Protein AF-A0A0C3DMQ2-F1 (afdb_monomer)

InterPro domains:
  IPR032717 Mitochondrial splicing suppressor 51, zinc-finger [PF13824] (48-105)
  IPR046824 Mitochondrial splicing suppressor 51-like, C-terminal domain [PF20179] (225-328)

Solvent-accessible surface area (backbone atoms only — not comparable to full-atom values): 21179 Å² total; per-residue (Å²): 140,83,84,86,84,78,84,85,79,86,90,67,90,71,75,80,77,86,62,91,83,73,46,74,53,38,27,89,72,39,94,46,69,70,52,29,52,51,44,54,52,45,35,74,70,38,58,23,82,51,49,84,77,44,88,68,94,33,92,88,51,75,51,42,17,64,32,57,44,90,82,32,18,47,67,58,20,54,39,69,70,51,46,72,70,44,81,64,55,71,79,47,36,65,57,46,24,50,53,43,28,52,56,42,49,74,67,64,73,66,88,60,68,62,72,51,74,49,57,54,82,57,92,88,64,69,74,41,81,87,45,68,70,52,24,38,58,55,58,55,40,68,88,66,88,46,71,65,44,46,51,54,38,45,69,69,41,49,51,63,48,53,54,46,46,53,70,32,80,85,20,78,71,30,63,91,64,62,70,29,43,76,68,47,53,53,48,62,62,52,71,49,86,69,82,82,79,82,84,86,87,83,89,76,93,74,96,66,92,70,83,76,76,92,79,84,74,70,61,74,53,86,50,86,78,78,43,61,41,43,45,39,75,77,47,103,91,43,71,50,71,51,67,69,66,63,65,73,79,48,39,82,81,44,63,89,71,61,44,46,76,82,40,72,47,78,43,85,62,86,57,41,44,40,68,31,94,84,41,62,34,92,88,76,72,43,57,27,37,23,38,70,20,71,92,55,38,37,57,37,53,57,57,50,56,73,47,59,35,49,75,46,77,57,57,95,42,75,70,50,41,53,39,25,55,56,39,43,67,71,29,83,91,45,83,62,81,82,58,67,106

Sequence (341 aa):
IGCCRSFLNLFGKSKATHCEDGLFFPFSQSPFPAVRARGDVIRSLAPCPVCPTDGHTHKENLSLVKYEFPDCGWPSHCSEEHWEMDEEHDKYCSCLRQVNEDEHDSRSGRKMPEFQLPGPQVYEEAMSFANWDLFWYTRGFPSMDTERSKRHARKLLTYPLTIGSVLHQNSGLTLNNQRVSLEGSRSLAVTQPVPQSSSSSPLSNTTQQTEVNAEEASEYVPNLYGVPSYTIPYFPQLTITGIQANYSEVHPQFQETFDPYTDAFFLFSPGFGFPSMTSLSEIDGRPLLQIASPSEWGAVVPAMLATRCAIFVTGFSPVDVERDIRSLEVAPDVMVGGCRF

Foldseek 3Di:
DDDDDDDDDDDDPPLPDDDLPDLDDQLCGDPDPVSVVVLVVQQVPPFAPQVCVDPPPQVPPRHGFDDQDPQLSHRHHNDPVSVVVDPCCVVCSVVSNLVSSLVSVVVSPDDQLLPPQAFDDDPPQDADPPDDVSNCVSRVRDDDPDPSSVVVNCVLCVQVSVVVLCPPPPHCNDVNVVNQPPVNNVVVVPVQPDDDDDDDDDDDDDDDPDPPPPPPDWPQPPQPQDARKTWDCPDPVDIDIDGPDACLSRLVVCLVPQDQRPDEAEAPDDAQLDFDPPAADPPPRGGDGQCQDPVHNVSPVLSVVSSNHHYHYDDPDPVSVLSSVVSLVVHPPRPPPDSRD

pLDDT: mean 72.2, std 19.33, range [24.16, 92.19]

Mean predicted aligned error: 17.28 Å

Organism: NCBI:txid1036808

Structure (mmCIF, N/CA/C/O backbone):
data_AF-A0A0C3DMQ2-F1
#
_entry.id   AF-A0A0C3DMQ2-F1
#
loop_
_atom_site.group_PDB
_atom_site.id
_atom_site.type_symbol
_atom_site.label_atom_id
_atom_site.label_alt_id
_atom_site.label_comp_id
_atom_site.label_asym_id
_atom_site.label_entity_id
_atom_site.label_seq_id
_atom_site.pdbx_PDB_ins_code
_atom_site.Cartn_x
_atom_site.Cartn_y
_atom_site.Cartn_z
_atom_site.occupancy
_atom_site.B_iso_or_equiv
_atom_site.auth_seq_id
_atom_site.auth_comp_id
_atom_site.auth_asym_id
_atom_site.auth_atom_id
_atom_site.pdbx_PDB_model_num
ATOM 1 N N . ILE A 1 1 ? -41.773 -7.255 -4.182 1.00 32.69 1 ILE A N 1
ATOM 2 C CA . ILE A 1 1 ? -42.339 -8.011 -5.331 1.00 32.69 1 ILE A CA 1
ATOM 3 C C . ILE A 1 1 ? -41.259 -7.982 -6.410 1.00 32.69 1 ILE A C 1
ATOM 5 O O . ILE A 1 1 ? -40.899 -6.890 -6.796 1.00 32.69 1 ILE A O 1
ATOM 9 N N . GLY A 1 2 ? -40.615 -9.051 -6.859 1.00 28.72 2 GLY A N 1
ATOM 10 C CA . GLY A 1 2 ? -40.865 -10.468 -6.675 1.00 28.72 2 GLY A CA 1
ATOM 11 C C . GLY A 1 2 ? -39.577 -11.273 -6.489 1.00 28.72 2 GLY A C 1
ATOM 12 O O . GLY A 1 2 ? -38.460 -10.809 -6.678 1.00 28.72 2 GLY A O 1
ATOM 13 N N . CYS A 1 3 ? -39.821 -12.490 -6.038 1.00 32.91 3 CYS A N 1
ATOM 14 C CA . CYS A 1 3 ? -38.901 -13.532 -5.639 1.00 32.91 3 CYS A CA 1
ATOM 15 C C . CYS A 1 3 ? -38.312 -14.239 -6.872 1.00 32.91 3 CYS A C 1
ATOM 17 O O . CYS A 1 3 ? -39.080 -14.759 -7.678 1.00 32.91 3 CYS A O 1
ATOM 19 N N . CYS A 1 4 ? -36.986 -14.339 -6.992 1.00 28.89 4 CYS A N 1
ATOM 20 C CA . CYS A 1 4 ? -36.361 -15.318 -7.885 1.00 28.89 4 CYS A CA 1
ATOM 21 C C . CYS A 1 4 ? -36.005 -16.572 -7.084 1.00 28.89 4 CYS A C 1
ATOM 23 O O . CYS A 1 4 ? -34.913 -16.709 -6.539 1.00 28.89 4 CYS A O 1
ATOM 25 N N . ARG A 1 5 ? -36.967 -17.499 -7.013 1.00 36.25 5 ARG A N 1
ATOM 26 C CA . ARG A 1 5 ? -36.692 -18.918 -6.764 1.00 36.25 5 ARG A CA 1
ATOM 27 C C . ARG A 1 5 ? -36.050 -19.492 -8.025 1.00 36.25 5 ARG A C 1
ATOM 29 O O . ARG A 1 5 ? -36.665 -19.425 -9.083 1.00 36.25 5 ARG A O 1
ATOM 36 N N . SER A 1 6 ? -34.896 -20.139 -7.896 1.00 31.27 6 SER A N 1
ATOM 37 C CA . SER A 1 6 ? -34.497 -21.180 -8.845 1.00 31.27 6 SER A CA 1
ATOM 38 C C . SER A 1 6 ? -34.255 -22.472 -8.082 1.00 31.27 6 SER A C 1
ATOM 40 O O . SER A 1 6 ? -33.404 -22.554 -7.199 1.00 31.27 6 SER A O 1
ATOM 42 N N . PHE A 1 7 ? -35.082 -23.459 -8.410 1.00 34.00 7 PHE A N 1
ATOM 43 C CA . PHE A 1 7 ? -34.991 -24.844 -7.980 1.00 34.00 7 PHE A CA 1
ATOM 44 C C . PHE A 1 7 ? -33.775 -25.525 -8.634 1.00 34.00 7 PHE A C 1
ATOM 46 O O . PHE A 1 7 ? -33.509 -25.307 -9.810 1.00 34.00 7 PHE A O 1
ATOM 53 N N . LEU A 1 8 ? -33.118 -26.388 -7.851 1.00 35.44 8 LEU A N 1
ATOM 54 C CA . LEU A 1 8 ? -32.297 -27.544 -8.242 1.00 35.44 8 LEU A CA 1
ATOM 55 C C . LEU A 1 8 ? -31.164 -27.324 -9.265 1.00 35.44 8 LEU A C 1
ATOM 57 O O . LEU A 1 8 ? -31.355 -27.439 -10.469 1.00 35.44 8 LEU A O 1
ATOM 61 N N . ASN A 1 9 ? -29.939 -27.221 -8.747 1.00 27.61 9 ASN A N 1
ATOM 62 C CA . ASN A 1 9 ? -28.762 -27.822 -9.377 1.00 27.61 9 ASN A CA 1
ATOM 63 C C . ASN A 1 9 ? -27.931 -28.513 -8.285 1.00 27.61 9 ASN A C 1
ATOM 65 O O . ASN A 1 9 ? -27.202 -27.871 -7.531 1.00 27.61 9 ASN A O 1
ATOM 69 N N . LEU A 1 10 ? -28.097 -29.834 -8.160 1.00 41.56 10 LEU A N 1
ATOM 70 C CA . LEU A 1 10 ? -27.174 -30.686 -7.414 1.00 41.56 10 LEU A CA 1
ATOM 71 C C . LEU A 1 10 ? -25.900 -30.849 -8.258 1.00 41.56 10 LEU A C 1
ATOM 73 O O . LEU A 1 10 ? -25.980 -31.234 -9.417 1.00 41.56 10 LEU A O 1
ATOM 77 N N . PHE A 1 11 ? -24.744 -30.601 -7.639 1.00 47.22 11 PHE A N 1
ATOM 78 C CA . PHE A 1 11 ? -23.388 -30.751 -8.189 1.00 47.22 11 PHE A CA 1
ATOM 79 C C . PHE A 1 11 ? -22.942 -29.716 -9.233 1.00 47.22 11 PHE A C 1
ATOM 81 O O . PHE A 1 11 ? -22.765 -29.987 -10.414 1.00 47.22 11 PHE A O 1
ATOM 88 N N . GLY A 1 12 ? -22.601 -28.536 -8.723 1.00 31.67 12 GLY A N 1
ATOM 89 C CA . GLY A 1 12 ? -21.666 -27.602 -9.339 1.00 31.67 12 GLY A CA 1
ATOM 90 C C . GLY A 1 12 ? -21.378 -26.489 -8.340 1.00 31.67 12 GLY A C 1
ATOM 91 O O . GLY A 1 12 ? -22.316 -25.859 -7.863 1.00 31.67 12 GLY A O 1
ATOM 92 N N . LYS A 1 13 ? -20.111 -26.264 -7.964 1.00 36.88 13 LYS A N 1
ATOM 93 C CA . LYS A 1 13 ? -19.725 -25.095 -7.155 1.00 36.88 13 LYS A CA 1
ATOM 94 C C . LYS A 1 13 ? -20.093 -23.839 -7.948 1.00 36.88 13 LYS A C 1
ATOM 96 O O . LYS A 1 13 ? -19.328 -23.405 -8.806 1.00 36.88 13 LYS A O 1
ATOM 101 N N . SER A 1 14 ? -21.266 -23.272 -7.687 1.00 32.91 14 SER A N 1
ATOM 102 C CA . SER A 1 14 ? -21.630 -21.957 -8.192 1.00 32.91 14 SER A CA 1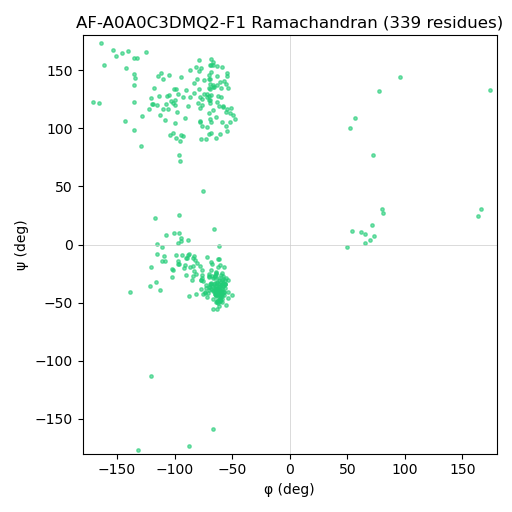
ATOM 103 C C . SER A 1 14 ? -20.678 -20.953 -7.555 1.00 32.91 14 SER A C 1
ATOM 105 O O . SER A 1 14 ? -20.744 -20.712 -6.349 1.00 32.91 14 SER A O 1
ATOM 107 N N . LYS A 1 15 ? -19.768 -20.383 -8.354 1.00 39.62 15 LYS A N 1
ATOM 108 C CA . LYS A 1 15 ? -19.149 -19.098 -8.016 1.00 39.62 15 LYS A CA 1
ATOM 109 C C .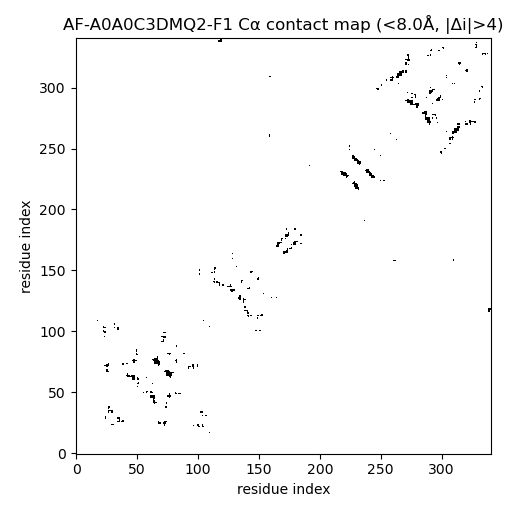 LYS A 1 15 ? -20.297 -18.146 -7.702 1.00 39.62 15 LYS A C 1
ATOM 111 O O . LYS A 1 15 ? -21.140 -17.929 -8.569 1.00 39.62 15 LYS A O 1
ATOM 116 N N . ALA A 1 16 ? -20.354 -17.662 -6.465 1.00 37.16 16 ALA A N 1
ATOM 117 C CA . ALA A 1 16 ? -21.334 -16.675 -6.054 1.00 37.16 16 ALA A CA 1
ATOM 118 C C . ALA A 1 16 ? -21.211 -15.467 -6.989 1.00 37.16 16 ALA A C 1
ATOM 120 O O . ALA A 1 16 ? -20.165 -14.824 -7.068 1.00 37.16 16 ALA A O 1
ATOM 121 N N . THR A 1 17 ? -22.257 -15.230 -7.770 1.00 37.38 17 THR A N 1
ATOM 122 C CA . THR A 1 17 ? -22.416 -14.031 -8.579 1.00 37.38 17 THR A CA 1
ATOM 123 C C . THR A 1 17 ? -22.590 -12.868 -7.610 1.00 37.38 17 THR A C 1
ATOM 125 O O . THR A 1 17 ? -23.530 -12.851 -6.820 1.00 37.38 17 THR A O 1
ATOM 128 N N . HIS A 1 18 ? -21.621 -11.956 -7.637 1.00 42.38 18 HIS A N 1
ATOM 129 C CA . HIS A 1 18 ? -21.513 -10.772 -6.791 1.00 42.38 18 HIS A CA 1
ATOM 130 C C . HIS A 1 18 ? -22.793 -9.936 -6.811 1.00 42.38 18 HIS A C 1
ATOM 132 O O . HIS A 1 18 ? -23.146 -9.356 -7.834 1.00 42.38 18 HIS A O 1
ATOM 138 N N . CYS A 1 19 ? -23.477 -9.888 -5.674 1.00 40.53 19 CYS A N 1
ATOM 139 C CA . CYS A 1 19 ? -24.441 -8.848 -5.361 1.00 40.53 19 CYS A CA 1
ATOM 140 C C . CYS A 1 19 ? -23.696 -7.867 -4.450 1.00 40.53 19 CYS A C 1
ATOM 142 O O . CYS A 1 19 ? -23.119 -8.295 -3.452 1.00 40.53 19 CYS A O 1
ATOM 144 N N . GLU A 1 20 ? -23.648 -6.586 -4.818 1.00 52.66 20 GLU A N 1
ATOM 145 C CA . GLU A 1 20 ? -22.931 -5.540 -4.066 1.00 52.66 20 GLU A CA 1
ATOM 146 C C . GLU A 1 20 ? -23.479 -5.338 -2.637 1.00 52.66 20 GLU A C 1
ATOM 148 O O . GLU A 1 20 ? -22.814 -4.743 -1.786 1.00 52.66 20 GLU A O 1
ATOM 153 N N . ASP A 1 21 ? -24.648 -5.916 -2.356 1.00 55.88 21 ASP A N 1
ATOM 154 C CA . ASP A 1 21 ? -25.381 -5.841 -1.100 1.00 55.88 21 ASP A CA 1
ATOM 155 C C . ASP A 1 21 ? -25.084 -7.069 -0.218 1.00 55.88 21 ASP A C 1
ATOM 157 O O . ASP A 1 21 ? -25.864 -8.018 -0.139 1.00 55.88 21 ASP A O 1
ATOM 161 N N . GLY A 1 22 ? -23.916 -7.088 0.433 1.00 73.44 22 GLY A N 1
ATOM 162 C CA . GLY A 1 22 ? -23.577 -8.169 1.374 1.00 73.44 22 GLY A CA 1
ATOM 163 C C . GLY A 1 22 ? -22.107 -8.313 1.756 1.00 73.44 22 GLY A C 1
ATOM 164 O O . GLY A 1 22 ? -21.678 -9.410 2.097 1.00 73.44 22 GLY A O 1
ATOM 165 N N . LEU A 1 23 ? -21.313 -7.244 1.661 1.00 83.31 23 LEU A N 1
ATOM 166 C CA . LEU A 1 23 ? -19.867 -7.281 1.927 1.00 83.31 23 LEU A CA 1
ATOM 167 C C . LEU A 1 23 ? -19.502 -7.054 3.398 1.00 83.31 23 LEU A C 1
ATOM 169 O O . LEU A 1 23 ? -18.344 -7.208 3.776 1.00 83.31 23 LEU A O 1
ATOM 173 N N . PHE A 1 24 ? -20.474 -6.684 4.228 1.00 90.50 24 PHE A N 1
ATOM 174 C CA . PHE A 1 24 ? -20.243 -6.420 5.636 1.00 90.50 24 PHE A CA 1
ATOM 175 C C . PHE A 1 24 ? -20.380 -7.698 6.465 1.00 90.50 24 PHE A C 1
ATOM 177 O O . PHE A 1 24 ? -21.458 -8.288 6.540 1.00 90.50 24 PHE A O 1
ATOM 184 N N . PHE A 1 25 ? -19.295 -8.073 7.139 1.00 91.06 25 PHE A N 1
ATOM 185 C CA . PHE A 1 25 ? -19.293 -9.116 8.156 1.00 91.06 25 PHE A CA 1
ATOM 186 C C . PHE A 1 25 ? -18.483 -8.634 9.365 1.00 91.06 25 PHE A C 1
ATOM 188 O O . PHE A 1 25 ? -17.395 -8.077 9.179 1.00 91.06 25 PHE A O 1
ATOM 195 N N . PRO A 1 26 ? -18.957 -8.862 10.602 1.00 92.19 26 PRO A N 1
ATOM 196 C CA . PRO A 1 26 ? -18.106 -8.749 11.779 1.00 92.19 26 PRO A CA 1
ATOM 197 C C . PRO A 1 26 ? -16.867 -9.629 11.622 1.00 92.19 26 PRO A C 1
ATOM 199 O O . PRO A 1 26 ? -16.946 -10.717 11.039 1.00 92.19 26 PRO A O 1
ATOM 202 N N . PHE A 1 27 ? -15.723 -9.176 12.136 1.00 90.38 27 PHE A N 1
ATOM 203 C CA . PHE A 1 27 ? -14.450 -9.868 11.931 1.00 90.38 27 PHE A CA 1
ATOM 204 C C . PHE A 1 27 ? -14.505 -11.323 12.403 1.00 90.38 27 PHE A C 1
ATOM 206 O O . PHE A 1 27 ? -13.998 -12.186 11.693 1.00 90.38 27 PHE A O 1
ATOM 213 N N . SER A 1 28 ? -15.193 -11.622 13.510 1.00 90.38 28 SER A N 1
ATOM 214 C CA . SER A 1 28 ? -15.419 -12.992 13.997 1.00 90.38 28 SER A CA 1
ATOM 215 C C . SER A 1 28 ? -16.212 -13.886 13.033 1.00 90.38 28 SER A C 1
ATOM 217 O O . SER A 1 28 ? -15.923 -15.079 12.913 1.00 90.38 28 SER A O 1
ATOM 219 N N . GLN A 1 29 ? -17.191 -13.317 12.327 1.00 91.38 29 GLN A N 1
ATOM 220 C CA . GLN A 1 29 ? -18.132 -14.032 11.456 1.00 91.38 29 GLN A CA 1
ATOM 221 C C . GLN A 1 29 ? -17.722 -14.007 9.980 1.00 91.38 29 GLN A C 1
ATOM 223 O O . GLN A 1 29 ? -18.417 -14.571 9.135 1.00 91.38 29 GLN A O 1
ATOM 228 N N . SER A 1 30 ? -16.588 -13.379 9.662 1.00 90.69 30 SER A N 1
ATOM 229 C CA . SER A 1 30 ? -16.094 -13.258 8.296 1.00 90.69 30 SER A CA 1
ATOM 230 C C . SER A 1 30 ? -15.948 -14.628 7.609 1.00 90.69 30 SER A C 1
ATOM 232 O O . SER A 1 30 ? -15.421 -15.579 8.211 1.00 90.69 30 SER A O 1
ATOM 234 N N . PRO A 1 31 ? -16.338 -14.746 6.321 1.00 90.75 31 PRO A N 1
ATOM 235 C CA . PRO A 1 31 ? -16.096 -15.949 5.526 1.00 90.75 31 PRO A CA 1
ATOM 236 C C . PRO A 1 31 ? -14.604 -16.175 5.229 1.00 90.75 31 PRO A C 1
ATOM 238 O O . PRO A 1 31 ? -14.214 -17.282 4.853 1.00 90.75 31 PRO A O 1
ATOM 241 N N . PHE A 1 32 ? -13.757 -15.153 5.399 1.00 88.12 32 PHE A N 1
ATOM 242 C CA . PHE A 1 32 ? -12.340 -15.204 5.051 1.00 88.12 32 PHE A CA 1
ATOM 243 C C . PHE A 1 32 ? -11.460 -15.452 6.289 1.00 88.12 32 PHE A C 1
ATOM 245 O O . PHE A 1 32 ? -11.414 -14.610 7.188 1.00 88.12 32 PHE A O 1
ATOM 252 N N . PRO A 1 33 ? -10.669 -16.546 6.327 1.00 90.00 33 PRO A N 1
ATOM 253 C CA . PRO A 1 33 ? -9.800 -16.855 7.466 1.00 90.00 33 PRO A CA 1
ATOM 254 C C . PRO A 1 33 ? -8.789 -15.753 7.799 1.00 90.00 33 PRO A C 1
ATOM 256 O O . PRO A 1 33 ? -8.526 -15.504 8.968 1.00 90.00 33 PRO A O 1
ATOM 259 N N . ALA A 1 34 ? -8.264 -15.059 6.785 1.00 85.25 34 ALA A N 1
ATOM 260 C CA . ALA A 1 34 ? -7.300 -13.976 6.976 1.00 85.25 34 ALA A CA 1
ATOM 261 C C . ALA A 1 34 ? -7.891 -12.765 7.723 1.00 85.25 34 ALA A C 1
ATOM 263 O O . ALA A 1 34 ? -7.182 -12.105 8.475 1.00 85.25 34 ALA A O 1
ATOM 264 N N . VAL A 1 35 ? -9.184 -12.473 7.529 1.00 88.06 35 VAL A N 1
ATOM 265 C CA . VAL A 1 35 ? -9.865 -11.372 8.234 1.00 88.06 35 VAL A CA 1
ATOM 266 C C . VAL A 1 35 ? -10.110 -11.755 9.694 1.00 88.06 35 VAL A C 1
ATOM 268 O O . VAL A 1 35 ? -9.838 -10.954 10.584 1.00 88.06 35 VAL A O 1
ATOM 271 N N . ARG A 1 36 ? -10.512 -13.009 9.952 1.00 91.56 36 ARG A N 1
ATOM 272 C CA . ARG A 1 36 ? -10.635 -13.544 11.319 1.00 91.56 36 ARG A CA 1
ATOM 273 C C . ARG A 1 36 ? -9.309 -13.493 12.073 1.00 91.56 36 ARG A C 1
ATOM 275 O O . ARG A 1 36 ? -9.254 -12.929 13.157 1.00 91.56 36 ARG A O 1
ATOM 282 N N . ALA A 1 37 ? -8.235 -13.984 11.449 1.00 89.69 37 ALA A N 1
ATOM 283 C CA . ALA A 1 37 ? -6.895 -13.960 12.030 1.00 89.69 37 ALA A CA 1
ATOM 284 C C . ALA A 1 37 ? -6.451 -12.533 12.383 1.00 89.69 37 ALA A C 1
ATOM 286 O O . ALA A 1 37 ? -5.914 -12.301 13.461 1.00 89.69 37 ALA A O 1
ATOM 287 N N . ARG A 1 38 ? -6.740 -11.552 11.515 1.00 88.19 38 ARG A N 1
ATOM 288 C CA . ARG A 1 38 ? -6.492 -10.135 11.811 1.00 88.19 38 ARG A CA 1
ATOM 289 C C . ARG A 1 38 ? -7.279 -9.658 13.035 1.00 88.19 38 ARG A C 1
ATOM 291 O O . ARG A 1 38 ? -6.719 -8.956 13.869 1.00 88.19 38 ARG A O 1
ATOM 298 N N . GLY A 1 39 ? -8.549 -10.040 13.155 1.00 89.69 39 GLY A N 1
ATOM 299 C CA . GLY A 1 39 ? -9.370 -9.742 14.333 1.00 89.69 39 GLY A CA 1
ATOM 300 C C . GLY A 1 39 ? -8.790 -10.328 15.617 1.00 89.69 39 GLY A C 1
ATOM 301 O O . GLY A 1 39 ? -8.714 -9.632 16.625 1.00 89.69 39 GLY A O 1
ATOM 302 N N . ASP A 1 40 ? -8.312 -11.569 15.564 1.00 90.31 40 ASP A N 1
ATOM 303 C CA . ASP A 1 40 ? -7.700 -12.244 16.712 1.00 90.31 40 ASP A CA 1
ATOM 304 C C . ASP A 1 40 ? -6.379 -11.584 17.131 1.00 90.31 40 ASP A C 1
ATOM 306 O O . ASP A 1 40 ? -6.146 -11.378 18.323 1.00 90.31 40 ASP A O 1
ATOM 310 N N . VAL A 1 41 ? -5.561 -11.151 16.163 1.00 89.88 41 VAL A N 1
ATOM 311 C CA . VAL A 1 41 ? -4.356 -10.350 16.432 1.00 89.88 41 VAL A CA 1
ATOM 312 C C . VAL A 1 41 ? -4.725 -9.039 17.128 1.00 89.88 41 VAL A C 1
ATOM 314 O O . VAL A 1 41 ? -4.138 -8.718 18.161 1.00 89.88 41 VAL A O 1
ATOM 317 N N . ILE A 1 42 ? -5.737 -8.317 16.636 1.00 88.56 42 ILE A N 1
ATOM 318 C CA . ILE A 1 42 ? -6.187 -7.058 17.255 1.00 88.56 42 ILE A CA 1
ATOM 319 C C . ILE A 1 42 ? -6.652 -7.302 18.693 1.00 88.56 42 ILE A C 1
ATOM 321 O O . ILE A 1 42 ? -6.227 -6.586 19.594 1.00 88.56 42 ILE A O 1
ATOM 325 N N . ARG A 1 43 ? -7.444 -8.350 18.938 1.00 89.31 43 ARG A N 1
ATOM 326 C CA . ARG A 1 43 ? -7.879 -8.727 20.294 1.00 89.31 43 ARG A CA 1
ATOM 327 C C . ARG A 1 43 ? -6.724 -9.083 21.223 1.00 89.31 43 ARG A C 1
ATOM 329 O O . ARG A 1 43 ? -6.861 -8.934 22.429 1.00 89.31 43 ARG A O 1
ATOM 336 N N . SER A 1 44 ? -5.613 -9.588 20.692 1.00 87.88 44 SER A N 1
ATOM 337 C CA . SER A 1 44 ? -4.448 -9.956 21.503 1.00 87.88 44 SER A CA 1
ATOM 338 C C . SER A 1 44 ? -3.531 -8.776 21.839 1.00 87.88 44 SER A C 1
ATOM 340 O O . SER A 1 44 ? -2.805 -8.847 22.827 1.00 87.88 44 SER A O 1
ATOM 342 N N . LEU A 1 45 ? -3.564 -7.701 21.041 1.00 87.25 45 LEU A N 1
ATOM 343 C CA . LEU A 1 45 ? -2.613 -6.587 21.132 1.00 87.25 45 LEU A CA 1
ATOM 344 C C . LEU A 1 45 ? -3.245 -5.271 21.590 1.00 87.25 45 LEU A C 1
ATOM 346 O O . LEU A 1 45 ? -2.607 -4.507 22.311 1.00 87.25 45 LEU A O 1
ATOM 350 N N . ALA A 1 46 ? -4.461 -4.966 21.136 1.00 86.31 46 ALA A N 1
ATOM 351 C CA . ALA A 1 46 ? -5.032 -3.639 21.308 1.00 86.31 46 ALA A CA 1
ATOM 352 C C . ALA A 1 46 ? -5.687 -3.480 22.698 1.00 86.31 46 ALA A C 1
ATOM 354 O O . ALA A 1 46 ? -6.485 -4.326 23.119 1.00 86.31 46 ALA A O 1
ATOM 355 N N . PRO A 1 47 ? -5.368 -2.402 23.434 1.00 88.19 47 PRO A N 1
ATOM 356 C CA . PRO A 1 47 ? -6.056 -2.065 24.671 1.00 88.19 47 PRO A CA 1
ATOM 357 C C . PRO A 1 47 ? -7.377 -1.337 24.389 1.00 88.19 47 PRO A C 1
ATOM 359 O O . PRO A 1 47 ? -7.521 -0.637 23.388 1.00 88.19 47 PRO A O 1
ATOM 362 N N . CYS A 1 48 ? -8.334 -1.466 25.304 1.00 86.56 48 CYS A N 1
ATOM 363 C CA . CYS A 1 48 ? -9.573 -0.691 25.271 1.00 86.56 48 CYS A CA 1
ATOM 364 C C . CYS A 1 48 ? -9.305 0.803 25.584 1.00 86.56 48 CYS A C 1
ATOM 366 O O . CYS A 1 48 ? -8.614 1.088 26.569 1.00 86.56 48 CYS A O 1
ATOM 368 N N . PRO A 1 49 ? -9.867 1.756 24.810 1.00 84.44 49 PRO A N 1
ATOM 369 C CA . PRO A 1 49 ? -9.598 3.190 24.972 1.00 84.44 49 PRO A CA 1
ATOM 370 C C . PRO A 1 49 ? -10.195 3.803 26.249 1.00 84.44 49 PRO A C 1
ATOM 372 O O . PRO A 1 49 ? -9.638 4.765 26.769 1.00 84.44 49 PRO A O 1
ATOM 375 N N . VAL A 1 50 ? -11.283 3.233 26.782 1.00 85.44 50 VAL A N 1
ATOM 376 C CA . VAL A 1 50 ? -12.028 3.767 27.945 1.00 85.44 50 VAL A CA 1
ATOM 377 C C . VAL A 1 50 ? -11.534 3.198 29.286 1.00 85.44 50 VAL A C 1
ATOM 379 O O . VAL A 1 50 ? -11.701 3.807 30.339 1.00 85.44 50 VAL A O 1
ATOM 382 N N . CYS A 1 51 ? -10.842 2.054 29.279 1.00 80.88 51 CYS A N 1
ATOM 383 C CA . CYS A 1 51 ? -10.297 1.445 30.502 1.00 80.88 51 CYS A CA 1
ATOM 384 C C . CYS A 1 51 ? -9.330 2.320 31.326 1.00 80.88 51 CYS A C 1
ATOM 386 O O . CYS A 1 51 ? -9.308 2.156 32.544 1.00 80.88 51 CYS A O 1
ATOM 388 N N . PRO A 1 52 ? -8.503 3.204 30.737 1.00 75.00 52 PRO A N 1
ATOM 389 C CA . PRO A 1 52 ? -7.637 4.092 31.510 1.00 75.00 52 PRO A CA 1
ATOM 390 C C . PRO A 1 52 ? -8.404 5.175 32.277 1.00 75.00 52 PRO A C 1
ATOM 392 O O . PRO A 1 52 ? -7.971 5.589 33.353 1.00 75.00 52 PRO A O 1
ATOM 395 N N . THR A 1 53 ? -9.505 5.669 31.706 1.00 72.75 53 THR A N 1
ATOM 396 C CA . THR A 1 53 ? -10.302 6.766 32.271 1.00 72.75 53 THR A CA 1
ATOM 397 C C . THR A 1 53 ? -11.314 6.265 33.284 1.00 72.75 53 THR A C 1
ATOM 399 O O . THR A 1 53 ? -11.618 6.968 34.248 1.00 72.75 53 THR A O 1
ATOM 402 N N . ASP A 1 54 ? -11.796 5.041 33.093 1.00 66.44 54 ASP A N 1
ATOM 403 C CA . ASP A 1 54 ? -12.832 4.467 33.924 1.00 66.44 54 ASP A CA 1
ATOM 404 C C . ASP A 1 54 ? -12.214 3.697 35.101 1.00 66.44 54 ASP A C 1
ATOM 406 O O . ASP A 1 54 ? -11.565 2.663 34.951 1.00 66.44 54 ASP A O 1
ATOM 410 N N . GLY A 1 55 ? -12.348 4.250 36.310 1.00 58.41 55 GLY A N 1
ATOM 411 C CA . GLY A 1 55 ? -11.658 3.811 37.532 1.00 58.41 55 GLY A CA 1
ATOM 412 C C . GLY A 1 55 ? -12.035 2.416 38.058 1.00 58.41 55 GLY A C 1
ATOM 413 O O . GLY A 1 55 ? -11.685 2.081 39.194 1.00 58.41 55 GLY A O 1
ATOM 414 N N . HIS A 1 56 ? -12.733 1.607 37.264 1.00 54.03 56 HIS A N 1
ATOM 415 C CA . HIS A 1 56 ? -13.139 0.245 37.571 1.00 54.03 56 HIS A CA 1
ATOM 416 C C . HIS A 1 56 ? -11.962 -0.733 37.406 1.00 54.03 56 HIS A C 1
ATOM 418 O O . HIS A 1 56 ? -11.559 -1.062 36.298 1.00 54.03 56 HIS A O 1
ATOM 424 N N . THR A 1 57 ? -11.408 -1.202 38.534 1.00 52.22 57 THR A N 1
ATOM 425 C CA . THR A 1 57 ? -10.613 -2.445 38.751 1.00 52.22 57 THR A CA 1
ATOM 426 C C . THR A 1 57 ? -9.426 -2.807 37.833 1.00 52.22 57 THR A C 1
ATOM 428 O O . THR A 1 57 ? -8.727 -3.772 38.131 1.00 52.22 57 THR A O 1
ATOM 431 N N . HIS A 1 58 ? -9.111 -2.037 36.790 1.00 53.88 58 HIS A N 1
ATOM 432 C CA . HIS A 1 58 ? -8.125 -2.379 35.754 1.00 53.88 58 HIS A CA 1
ATOM 433 C C . HIS A 1 58 ? -6.925 -1.419 35.696 1.00 53.88 58 HIS A C 1
ATOM 435 O O . HIS A 1 58 ? -6.230 -1.353 34.687 1.00 53.88 58 HIS A O 1
ATOM 441 N N . LYS A 1 59 ? -6.628 -0.707 36.794 1.00 52.50 59 LYS A N 1
ATOM 442 C CA . LYS A 1 59 ? -5.507 0.256 36.865 1.00 52.50 59 LYS A CA 1
ATOM 443 C C . LYS A 1 59 ? -4.119 -0.351 36.626 1.00 52.50 59 LYS A C 1
ATOM 445 O O . LYS A 1 59 ? -3.194 0.396 36.334 1.00 52.50 59 LYS A O 1
ATOM 450 N N . GLU A 1 60 ? -3.973 -1.670 36.734 1.00 53.94 60 GLU A N 1
ATOM 451 C CA . GLU A 1 60 ? -2.686 -2.355 36.548 1.00 53.94 60 GLU A CA 1
ATOM 452 C C . GLU A 1 60 ? -2.620 -3.211 35.274 1.00 53.94 60 GLU A C 1
ATOM 454 O O . GLU A 1 60 ? -1.529 -3.567 34.850 1.00 53.94 60 GLU A O 1
ATOM 459 N N . ASN A 1 61 ? -3.755 -3.504 34.624 1.00 58.47 61 ASN A N 1
ATOM 460 C CA . ASN A 1 61 ? -3.807 -4.300 33.395 1.00 58.47 61 ASN A CA 1
ATOM 461 C C . ASN A 1 61 ? -4.886 -3.746 32.460 1.00 58.47 61 ASN A C 1
ATOM 463 O O . ASN A 1 61 ? -6.079 -3.954 32.694 1.00 58.47 61 ASN A O 1
ATOM 467 N N . LEU A 1 62 ? -4.453 -3.066 31.393 1.00 69.94 62 LEU A N 1
ATOM 468 C CA . LEU A 1 62 ? -5.320 -2.620 30.301 1.00 69.94 62 LEU A CA 1
ATOM 469 C C . LEU A 1 62 ? -6.075 -3.826 29.748 1.00 69.94 62 LEU A C 1
ATOM 471 O O . LEU A 1 62 ? -5.471 -4.772 29.239 1.00 69.94 62 LEU A O 1
ATOM 475 N N . SER A 1 63 ? -7.400 -3.810 29.876 1.00 79.88 63 SER A N 1
ATOM 476 C CA . SER A 1 63 ? -8.199 -4.893 29.328 1.00 79.88 63 SER A CA 1
ATOM 477 C C . SER A 1 63 ? -8.179 -4.820 27.800 1.00 79.88 63 SER A C 1
ATOM 479 O O . SER A 1 63 ? -8.277 -3.746 27.198 1.00 79.88 63 SER A O 1
ATOM 481 N N . LEU A 1 64 ? -7.978 -5.981 27.183 1.00 86.50 64 LEU A N 1
ATOM 482 C CA . LEU A 1 64 ? -7.883 -6.105 25.739 1.00 86.50 64 LEU A CA 1
ATOM 483 C C . LEU A 1 64 ? -9.262 -6.081 25.087 1.00 86.50 64 LEU A C 1
ATOM 485 O O . LEU A 1 64 ? -10.285 -6.399 25.705 1.00 86.50 64 LEU A O 1
ATOM 489 N N . VAL A 1 65 ? -9.262 -5.746 23.803 1.00 89.62 65 VAL A N 1
ATOM 490 C CA . VAL A 1 65 ? -10.475 -5.671 23.000 1.00 89.62 65 VAL A CA 1
ATOM 491 C C . VAL A 1 65 ? -11.133 -7.033 22.818 1.00 89.62 65 VAL A C 1
ATOM 493 O O . VAL A 1 65 ? -10.470 -8.020 22.506 1.00 89.62 65 VAL A O 1
ATOM 496 N N . LYS A 1 66 ? -12.457 -7.093 22.976 1.00 88.19 66 LYS A N 1
ATOM 497 C CA . LYS A 1 66 ? -13.251 -8.323 22.802 1.00 88.19 66 LYS A CA 1
ATOM 498 C C . LYS A 1 66 ? -14.559 -8.071 22.068 1.00 88.19 66 LYS A C 1
ATOM 500 O O . LYS A 1 66 ? -14.942 -8.884 21.228 1.00 88.19 66 LYS A O 1
ATOM 505 N N . TYR A 1 67 ? -15.219 -6.965 22.391 1.00 88.62 67 TYR A N 1
ATOM 506 C CA . TYR A 1 67 ? -16.521 -6.592 21.868 1.00 88.62 67 TYR A CA 1
ATOM 507 C C . TYR A 1 67 ? -16.404 -6.073 20.431 1.00 88.62 67 TYR A C 1
ATOM 509 O O . TYR A 1 67 ? -15.628 -5.156 20.152 1.00 88.62 67 TYR A O 1
ATOM 517 N N . GLU A 1 68 ? -17.166 -6.690 19.525 1.00 88.31 68 GLU A N 1
ATOM 518 C CA . GLU A 1 68 ? -17.313 -6.268 18.132 1.00 88.31 68 GLU A CA 1
ATOM 519 C C . GLU A 1 68 ? -18.640 -5.530 17.974 1.00 88.31 68 GLU A C 1
ATOM 521 O O . GLU A 1 68 ? -19.701 -6.097 18.234 1.00 88.31 68 GLU A O 1
ATOM 526 N N . PHE A 1 69 ? -18.585 -4.282 17.519 1.00 80.31 69 PHE A N 1
ATOM 527 C CA . PHE A 1 69 ? -19.792 -3.481 17.354 1.00 80.31 69 PHE A CA 1
ATOM 528 C C . PHE A 1 69 ? -20.548 -3.857 16.059 1.00 80.31 69 PHE A C 1
ATOM 530 O O . PHE A 1 69 ? -19.904 -3.946 15.004 1.00 80.31 69 PHE A O 1
ATOM 537 N N . PRO A 1 70 ? -21.887 -4.046 16.086 1.00 80.69 70 PRO A N 1
ATOM 538 C CA . PRO A 1 70 ? -22.654 -4.514 14.929 1.00 80.69 70 PRO A CA 1
ATOM 539 C C . PRO A 1 70 ? -22.561 -3.659 13.661 1.00 80.69 70 PRO A C 1
ATOM 541 O O . PRO A 1 70 ? -22.648 -4.231 12.579 1.00 80.69 70 PRO A O 1
ATOM 544 N N . ASP A 1 71 ? -22.356 -2.339 13.749 1.00 81.69 71 ASP A N 1
ATOM 545 C CA . ASP A 1 71 ? -22.324 -1.493 12.543 1.00 81.69 71 ASP A CA 1
ATOM 546 C C . ASP A 1 71 ? -20.935 -1.326 11.919 1.00 81.69 71 ASP A C 1
ATOM 548 O O . ASP A 1 71 ? -20.847 -1.090 10.713 1.00 81.69 71 ASP A O 1
ATOM 552 N N . CYS A 1 72 ? -19.845 -1.446 12.690 1.00 83.62 72 CYS A N 1
ATOM 553 C CA . CYS A 1 72 ? -18.479 -1.334 12.156 1.00 83.62 72 CYS A CA 1
ATOM 554 C C . CYS A 1 72 ? -17.792 -2.695 11.976 1.00 83.62 72 CYS A C 1
ATOM 556 O O . CYS A 1 72 ? -16.968 -2.856 11.072 1.00 83.62 72 CYS A O 1
ATOM 558 N N . GLY A 1 73 ? -18.159 -3.698 12.778 1.00 87.50 73 GLY A N 1
ATOM 559 C CA . GLY A 1 73 ? -17.648 -5.066 12.693 1.00 87.50 73 GLY A CA 1
ATOM 560 C C . GLY A 1 73 ? -16.206 -5.246 13.180 1.00 87.50 73 GLY A C 1
ATOM 561 O O . GLY A 1 73 ? -15.659 -6.338 13.025 1.00 87.50 73 GLY A O 1
ATOM 562 N N . TRP A 1 74 ? -15.599 -4.205 13.761 1.00 89.94 74 TRP A N 1
ATOM 563 C CA . TRP A 1 74 ? -14.256 -4.243 14.346 1.00 89.94 74 TRP A CA 1
ATOM 564 C C . TRP A 1 74 ? -14.310 -4.515 15.853 1.00 89.94 74 TRP A C 1
ATOM 566 O O . TRP A 1 74 ? -15.196 -3.985 16.529 1.00 89.94 74 TRP A O 1
ATOM 576 N N . PRO A 1 75 ? -13.345 -5.272 16.408 1.00 90.75 75 PRO A N 1
ATOM 577 C CA . PRO A 1 75 ? -13.148 -5.320 17.849 1.00 90.75 75 PRO A CA 1
ATOM 578 C C . PRO A 1 75 ? -12.593 -3.967 18.318 1.00 90.75 75 PRO A C 1
ATOM 580 O O . PRO A 1 75 ? -11.472 -3.612 17.953 1.00 90.75 75 PRO A O 1
ATOM 583 N N . SER A 1 76 ? -13.371 -3.209 19.101 1.00 88.31 76 SER A N 1
ATOM 584 C CA . SER A 1 76 ? -13.005 -1.849 19.565 1.00 88.31 76 SER A CA 1
ATOM 585 C C . SER A 1 76 ? -12.952 -1.677 21.089 1.00 88.31 76 SER A C 1
ATOM 587 O O . SER A 1 76 ? -12.045 -1.016 21.591 1.00 88.31 76 SER A O 1
ATOM 589 N N . HIS A 1 77 ? -13.840 -2.346 21.834 1.00 90.75 77 HIS A N 1
ATOM 590 C CA . HIS A 1 77 ? -13.922 -2.243 23.298 1.00 90.75 77 HIS A CA 1
ATOM 591 C C . HIS A 1 77 ? -13.812 -3.604 23.995 1.00 90.75 77 HIS A C 1
ATOM 593 O O . HIS A 1 77 ? -13.922 -4.666 2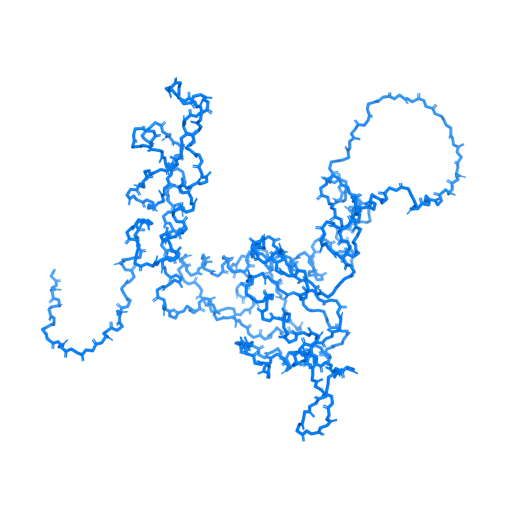3.378 1.00 90.75 77 HIS A O 1
ATOM 599 N N . CYS A 1 78 ? -13.574 -3.603 25.306 1.00 89.88 78 CYS A N 1
ATOM 600 C CA . CYS A 1 78 ? -13.549 -4.829 26.109 1.00 89.88 78 CYS A CA 1
ATOM 601 C C . CYS A 1 78 ? -14.952 -5.377 26.423 1.00 89.88 78 CYS A C 1
ATOM 603 O O . CYS A 1 78 ? -15.117 -6.592 26.543 1.00 89.88 78 CYS A O 1
ATOM 605 N N . SER A 1 79 ? -15.945 -4.494 26.539 1.00 89.50 79 SER A N 1
ATOM 606 C CA . SER A 1 79 ? -17.349 -4.781 26.843 1.00 89.50 79 SER A CA 1
ATOM 607 C C . SER A 1 79 ? -18.260 -3.794 26.109 1.00 89.50 79 SER A C 1
ATOM 609 O O . SER A 1 79 ? -17.799 -2.760 25.627 1.00 89.50 79 SER A O 1
ATOM 611 N N . GLU A 1 80 ? -19.548 -4.124 26.033 1.00 89.50 80 GLU A N 1
ATOM 612 C CA . GLU A 1 80 ? -20.592 -3.248 25.486 1.00 89.50 80 GLU A CA 1
ATOM 613 C C . GLU A 1 80 ? -20.746 -1.966 26.318 1.00 89.50 80 GLU A C 1
ATOM 615 O O . GLU A 1 80 ? -20.786 -0.878 25.761 1.00 89.50 80 GLU A O 1
ATOM 620 N N . GLU A 1 81 ? -20.687 -2.073 27.648 1.00 88.00 81 GLU A N 1
ATOM 621 C CA . GLU A 1 81 ? -20.761 -0.928 28.570 1.00 88.00 81 GLU A CA 1
ATOM 622 C C . GLU A 1 81 ? -19.669 0.117 28.287 1.00 88.00 81 GLU A C 1
ATOM 624 O O . GLU A 1 81 ? -19.935 1.313 28.236 1.00 88.00 81 GLU A O 1
ATOM 629 N N . HIS A 1 82 ? -18.428 -0.325 28.045 1.00 87.81 82 HIS A N 1
ATOM 630 C CA . HIS A 1 82 ? -17.323 0.585 27.722 1.00 87.81 82 HIS A CA 1
ATOM 631 C C . HIS A 1 82 ? -17.465 1.222 26.344 1.00 87.81 82 HIS A C 1
ATOM 633 O O . HIS A 1 82 ? -16.916 2.296 26.125 1.00 87.81 82 HIS A O 1
ATOM 639 N N . TRP A 1 83 ? -18.171 0.567 25.426 1.00 86.50 83 TRP A N 1
ATOM 640 C CA . TRP A 1 83 ? -18.480 1.141 24.124 1.00 86.50 83 TRP A CA 1
ATOM 641 C C . TRP A 1 83 ? -19.551 2.234 24.238 1.00 86.50 83 TRP A C 1
ATOM 643 O O . TRP A 1 83 ? -19.384 3.293 23.647 1.00 86.50 83 TRP A O 1
ATOM 653 N N . GLU A 1 84 ? -20.593 2.027 25.050 1.00 88.06 84 GLU A N 1
ATOM 654 C CA . GLU A 1 84 ? -21.636 3.040 25.291 1.00 88.06 84 GLU A CA 1
ATOM 655 C C . GLU A 1 84 ? -21.105 4.290 26.010 1.00 88.06 84 GLU A C 1
ATOM 657 O O . GLU A 1 84 ? -21.636 5.383 25.825 1.00 88.06 84 GLU A O 1
ATOM 662 N N . MET A 1 85 ? -20.059 4.138 26.828 1.00 86.00 85 MET A N 1
ATOM 663 C CA . MET A 1 85 ? -19.393 5.258 27.504 1.00 86.00 85 MET A CA 1
ATOM 664 C C . MET A 1 85 ? -18.474 6.073 26.589 1.00 86.00 85 MET A C 1
ATOM 666 O O . MET A 1 85 ? -18.153 7.216 26.915 1.00 86.00 85 MET A O 1
ATOM 670 N N . ASP A 1 86 ? -18.011 5.497 25.479 1.00 85.06 86 ASP A N 1
ATOM 671 C CA . ASP A 1 86 ? -17.200 6.218 24.505 1.00 85.06 86 ASP A CA 1
ATOM 672 C C . ASP A 1 86 ? -18.123 7.108 23.661 1.00 85.06 86 ASP A C 1
ATOM 674 O O . ASP A 1 86 ? -18.976 6.599 22.959 1.00 85.06 86 ASP A O 1
ATOM 678 N N . GLU A 1 87 ? -17.980 8.432 23.679 1.00 85.44 87 GLU A N 1
ATOM 679 C CA . GLU A 1 87 ? -18.723 9.311 22.752 1.00 85.44 87 GLU A CA 1
ATOM 680 C C . GLU A 1 87 ? -17.959 9.533 21.431 1.00 85.44 87 GLU A C 1
ATOM 682 O O . GLU A 1 87 ? -18.493 10.074 20.458 1.00 85.44 87 GLU A O 1
ATOM 687 N N . GLU A 1 88 ? -16.682 9.147 21.367 1.00 85.50 88 GLU A N 1
ATOM 688 C CA . GLU A 1 88 ? -15.832 9.382 20.201 1.00 85.50 88 GLU A CA 1
ATOM 689 C C . GLU A 1 88 ? -15.938 8.280 19.145 1.00 85.50 88 GLU A C 1
ATOM 691 O O . GLU A 1 88 ? -15.613 8.534 17.977 1.00 85.50 88 GLU A O 1
ATOM 696 N N . HIS A 1 89 ? -16.432 7.090 19.506 1.00 82.31 89 HIS A N 1
ATOM 697 C CA . HIS A 1 89 ? -16.531 5.955 18.583 1.00 82.31 89 HIS A CA 1
ATOM 698 C C . HIS A 1 89 ? -17.343 6.281 17.318 1.00 82.31 89 HIS A C 1
ATOM 700 O O . HIS A 1 89 ? -17.000 5.808 16.228 1.00 82.31 89 HIS A O 1
ATOM 706 N N . ASP A 1 90 ? -18.370 7.129 17.428 1.00 85.62 90 ASP A N 1
ATOM 707 C CA . ASP A 1 90 ? -19.240 7.535 16.319 1.00 85.62 90 ASP A CA 1
ATOM 708 C C . ASP A 1 90 ? -18.468 8.216 15.184 1.00 85.62 90 ASP A C 1
ATOM 710 O O . ASP A 1 90 ? -18.751 7.996 13.999 1.00 85.62 90 ASP A O 1
ATOM 714 N N . LYS A 1 91 ? -17.426 8.986 15.527 1.00 87.88 91 LYS A N 1
ATOM 715 C CA . LYS A 1 91 ? -16.578 9.688 14.550 1.00 87.88 91 LYS A CA 1
ATOM 716 C C . LYS A 1 91 ? -15.877 8.703 13.614 1.00 87.88 91 LYS A C 1
ATOM 718 O O . LYS A 1 91 ? -15.692 8.990 12.431 1.00 87.88 91 LYS A O 1
ATOM 723 N N . TYR A 1 92 ? -15.492 7.539 14.137 1.00 86.31 92 TYR A N 1
ATOM 724 C CA . TYR A 1 92 ? -14.671 6.556 13.429 1.00 86.31 92 TYR A CA 1
ATOM 725 C C . TYR A 1 92 ? -15.478 5.382 12.871 1.00 86.31 92 TYR A C 1
ATOM 727 O O . TYR A 1 92 ? -15.034 4.747 11.912 1.00 86.31 92 TYR A O 1
ATOM 735 N N . CYS A 1 93 ? -16.665 5.111 13.418 1.00 87.69 93 CYS A N 1
ATOM 736 C CA . CYS A 1 93 ? -17.502 3.965 13.064 1.00 87.69 93 CYS A CA 1
ATOM 737 C C . CYS A 1 93 ? -17.774 3.872 11.552 1.00 87.69 93 CYS A C 1
ATOM 739 O O . CYS A 1 93 ? -17.572 2.820 10.940 1.00 87.69 93 CYS A O 1
ATOM 741 N N . SER A 1 94 ? -18.130 4.996 10.921 1.00 89.81 94 SER A N 1
ATOM 742 C CA . SER A 1 94 ? -18.386 5.060 9.474 1.00 89.81 94 SER A CA 1
ATOM 743 C C . SER A 1 94 ? -17.154 4.699 8.632 1.00 89.81 94 SER A C 1
ATOM 745 O O . SER A 1 94 ? -17.255 3.932 7.672 1.00 89.81 94 SER A O 1
ATOM 747 N N . CYS A 1 95 ? -15.977 5.200 9.015 1.00 90.06 95 CYS A N 1
ATOM 748 C CA . CYS A 1 95 ? -14.711 4.904 8.350 1.00 90.06 95 CYS A CA 1
ATOM 749 C C . CYS A 1 95 ? -14.324 3.430 8.537 1.00 90.06 95 CYS A C 1
ATOM 751 O O . CYS A 1 95 ? -14.012 2.740 7.568 1.00 90.06 95 CYS A O 1
ATOM 753 N N . LEU A 1 96 ? -14.419 2.915 9.765 1.00 90.00 96 LEU A N 1
ATOM 754 C CA . LEU A 1 96 ? -14.111 1.521 10.089 1.00 90.00 96 LEU A CA 1
ATOM 755 C C . LEU A 1 96 ? -15.007 0.540 9.328 1.00 90.00 96 LEU A C 1
ATOM 757 O O . LEU A 1 96 ? -14.514 -0.469 8.816 1.00 90.00 96 LEU A O 1
ATOM 761 N N . ARG A 1 97 ? -16.298 0.863 9.189 1.00 91.94 97 ARG A N 1
ATOM 762 C CA . ARG A 1 97 ? -17.231 0.088 8.366 1.00 91.94 97 ARG A CA 1
ATOM 763 C C . ARG A 1 97 ? -16.798 0.052 6.901 1.00 91.94 97 ARG A C 1
ATOM 765 O O . ARG A 1 97 ? -16.738 -1.029 6.324 1.00 91.94 97 ARG A O 1
ATOM 772 N N . GLN A 1 98 ? -16.439 1.199 6.317 1.00 91.31 98 GLN A N 1
ATOM 773 C CA . GLN A 1 98 ? -15.940 1.250 4.936 1.00 91.31 98 GLN A CA 1
ATOM 774 C C . GLN A 1 98 ? -14.682 0.394 4.763 1.00 91.31 98 GLN A C 1
ATOM 776 O O . GLN A 1 98 ? -14.600 -0.383 3.819 1.00 91.31 98 GLN A O 1
ATOM 781 N N . VAL A 1 99 ? -13.729 0.477 5.697 1.00 90.06 99 VAL A N 1
ATOM 782 C CA . VAL A 1 99 ? -12.510 -0.346 5.652 1.00 90.06 99 VAL A CA 1
ATOM 783 C C . VAL A 1 99 ? -12.847 -1.835 5.750 1.00 90.06 99 VAL A C 1
ATOM 785 O O . VAL A 1 99 ? -12.222 -2.641 5.064 1.00 90.06 99 VAL A O 1
ATOM 788 N N . ASN A 1 100 ? -13.827 -2.208 6.575 1.00 91.56 100 ASN A N 1
ATOM 789 C CA . ASN A 1 100 ? -14.281 -3.589 6.705 1.00 91.56 100 ASN A CA 1
ATOM 790 C C . ASN A 1 100 ? -14.880 -4.114 5.386 1.00 91.56 100 ASN A C 1
ATOM 792 O O . ASN A 1 100 ? -14.478 -5.170 4.891 1.00 91.56 100 ASN A O 1
ATOM 796 N N . GLU A 1 101 ? -15.794 -3.353 4.785 1.00 91.31 101 GLU A N 1
ATOM 797 C CA . GLU A 1 101 ? -16.394 -3.693 3.491 1.00 91.31 101 GLU A CA 1
ATOM 798 C C . GLU A 1 101 ? -15.336 -3.791 2.383 1.00 91.31 101 GLU A C 1
ATOM 800 O O . GLU A 1 101 ? -15.328 -4.764 1.631 1.00 91.31 101 GLU A O 1
ATOM 805 N N . ASP A 1 102 ? -14.402 -2.838 2.317 1.00 90.50 102 ASP A N 1
ATOM 806 C CA . ASP A 1 102 ? -13.314 -2.835 1.333 1.00 90.50 102 ASP A CA 1
ATOM 807 C C . ASP A 1 102 ? -12.374 -4.053 1.532 1.00 90.50 102 ASP A C 1
ATOM 809 O O . ASP A 1 102 ? -11.869 -4.650 0.577 1.00 90.50 102 ASP A O 1
ATOM 813 N N . GLU A 1 103 ? -12.129 -4.473 2.775 1.00 87.81 103 GLU A N 1
ATOM 814 C CA . GLU A 1 103 ? -11.294 -5.639 3.090 1.00 87.81 103 GLU A CA 1
ATOM 815 C C . GLU A 1 103 ? -11.945 -6.952 2.617 1.00 87.81 103 GLU A C 1
ATOM 817 O O . GLU A 1 103 ? -11.261 -7.826 2.063 1.00 87.81 103 GLU A O 1
ATOM 822 N N . HIS A 1 104 ? -13.263 -7.072 2.791 1.00 89.56 104 HIS A N 1
ATOM 823 C CA . HIS A 1 104 ? -14.057 -8.190 2.282 1.00 89.56 104 HIS A CA 1
ATOM 824 C C . HIS A 1 104 ? -14.171 -8.160 0.758 1.00 89.56 104 HIS A C 1
ATOM 826 O O . HIS A 1 104 ? -14.031 -9.203 0.115 1.00 89.56 104 HIS A O 1
ATOM 832 N N . ASP A 1 105 ? -14.333 -6.977 0.170 1.00 89.19 105 ASP A N 1
ATOM 833 C CA . ASP A 1 105 ? -14.416 -6.808 -1.277 1.00 89.19 105 ASP A CA 1
ATOM 834 C C . ASP A 1 105 ? -13.101 -7.184 -1.972 1.00 89.19 105 ASP A C 1
ATOM 836 O O . ASP A 1 105 ? -13.099 -7.954 -2.933 1.00 89.19 105 ASP A O 1
ATOM 840 N N . SER A 1 106 ? -11.962 -6.778 -1.404 1.00 85.75 106 SER A N 1
ATOM 841 C CA . SER A 1 106 ? -10.624 -7.153 -1.900 1.00 85.75 106 SER A CA 1
ATOM 842 C C . SER A 1 106 ? -10.390 -8.668 -1.912 1.00 85.75 106 SER A C 1
ATOM 844 O O . SER A 1 106 ? -9.602 -9.175 -2.707 1.00 85.75 106 SER A O 1
ATOM 846 N N . ARG A 1 107 ? -11.081 -9.415 -1.041 1.00 84.31 107 ARG A N 1
ATOM 847 C CA . ARG A 1 107 ? -10.969 -10.882 -0.917 1.00 84.31 107 ARG A CA 1
ATOM 848 C C . ARG A 1 107 ? -12.074 -11.639 -1.635 1.00 84.31 107 ARG A C 1
ATOM 850 O O . ARG A 1 107 ? -11.994 -12.856 -1.781 1.00 84.31 107 ARG A O 1
ATOM 857 N N . SER A 1 108 ? -13.083 -10.927 -2.115 1.00 84.31 108 SER A N 1
ATOM 858 C CA . SER A 1 108 ? -14.240 -11.498 -2.789 1.00 84.31 108 SER A CA 1
ATOM 859 C C . SER A 1 108 ? -13.911 -12.116 -4.154 1.00 84.31 108 SER A C 1
ATOM 861 O O . SER A 1 108 ? -14.719 -12.856 -4.716 1.00 84.31 108 SER A O 1
ATOM 863 N N . GLY A 1 109 ? -12.732 -11.805 -4.705 1.00 82.44 109 GLY A N 1
ATOM 864 C CA . GLY A 1 109 ? -12.283 -12.296 -6.005 1.00 82.44 109 GLY A CA 1
ATOM 865 C C . GLY A 1 109 ? -13.028 -11.677 -7.189 1.00 82.44 109 GLY A C 1
ATOM 866 O O . GLY A 1 109 ? -12.975 -12.240 -8.289 1.00 82.44 109 GLY A O 1
ATOM 867 N N . ARG A 1 110 ? -13.730 -10.547 -6.998 1.00 85.50 110 ARG A N 1
ATOM 868 C CA . ARG A 1 110 ? -14.265 -9.785 -8.133 1.00 85.50 110 ARG A CA 1
ATOM 869 C C . ARG A 1 110 ? -13.130 -9.257 -8.999 1.00 85.50 110 ARG A C 1
ATOM 871 O O . ARG A 1 110 ? -12.021 -9.012 -8.530 1.00 85.50 110 ARG A O 1
ATOM 878 N N . LYS A 1 111 ? -13.425 -9.036 -10.278 1.00 85.06 111 LYS A N 1
ATOM 879 C CA . LYS A 1 111 ? -12.526 -8.253 -11.126 1.00 85.06 111 LYS A CA 1
ATOM 880 C C . LYS A 1 111 ? -12.595 -6.797 -10.670 1.00 85.06 111 LYS A C 1
ATOM 882 O O . LYS A 1 111 ? -13.681 -6.227 -10.607 1.00 85.06 111 LYS A O 1
ATOM 887 N N . MET A 1 112 ? -11.440 -6.234 -10.342 1.00 86.75 112 MET A N 1
ATOM 888 C CA . MET A 1 112 ? -11.292 -4.862 -9.870 1.00 86.75 112 MET A CA 1
ATOM 889 C C . MET A 1 112 ? -10.741 -4.003 -11.013 1.00 86.75 112 MET A C 1
ATOM 891 O O . MET A 1 112 ? -9.527 -4.012 -11.224 1.00 86.75 112 MET A O 1
ATOM 895 N N . PRO A 1 113 ? -11.597 -3.321 -11.806 1.00 86.06 113 PRO A N 1
ATOM 896 C CA . PRO A 1 113 ? -11.126 -2.418 -12.859 1.00 86.06 113 PRO A CA 1
ATOM 897 C C . PRO A 1 113 ? -10.226 -1.303 -12.310 1.00 86.06 113 PRO A C 1
ATOM 899 O O . PRO A 1 113 ? -9.332 -0.845 -13.009 1.00 86.06 113 PRO A O 1
ATOM 902 N N . GLU A 1 114 ? -10.389 -0.920 -11.042 1.00 87.38 114 GLU A N 1
ATOM 903 C CA . GLU A 1 114 ? -9.533 0.059 -10.364 1.00 87.38 114 GLU A CA 1
ATOM 904 C C . GLU A 1 114 ? -8.058 -0.368 -10.232 1.00 87.38 114 GLU A C 1
ATOM 906 O O . GLU A 1 114 ? -7.190 0.480 -10.034 1.00 87.38 114 GLU A O 1
ATOM 911 N N . PHE A 1 115 ? -7.759 -1.666 -10.351 1.00 87.69 115 PHE A N 1
ATOM 912 C CA . PHE A 1 115 ? -6.391 -2.197 -10.337 1.00 87.69 115 PHE A CA 1
ATOM 913 C C . PHE A 1 115 ? -5.808 -2.373 -11.739 1.00 87.69 115 PHE A C 1
ATOM 915 O O . PHE A 1 115 ? -4.679 -2.841 -11.890 1.00 87.69 115 PHE A O 1
ATOM 922 N N . GLN A 1 116 ? -6.550 -1.978 -12.774 1.00 86.62 116 GLN A N 1
ATOM 923 C CA . GLN A 1 116 ? -6.019 -1.883 -14.121 1.00 86.62 116 GLN A CA 1
ATOM 924 C C . GLN A 1 116 ? -5.179 -0.608 -14.234 1.00 86.62 116 GLN A C 1
ATOM 926 O O . GLN A 1 116 ? -5.686 0.474 -14.531 1.00 86.62 116 GLN A O 1
ATOM 931 N N . LEU A 1 117 ? -3.882 -0.746 -13.959 1.00 85.94 117 LEU A N 1
ATOM 932 C CA . LEU A 1 117 ? -2.941 0.360 -14.078 1.00 85.94 117 LEU A CA 1
ATOM 933 C C . LEU A 1 117 ? -2.748 0.739 -15.558 1.00 85.94 117 LEU A C 1
ATOM 935 O O . LEU A 1 117 ? -2.657 -0.149 -16.410 1.00 85.94 117 LEU A O 1
ATOM 939 N N . PRO A 1 118 ? -2.696 2.040 -15.881 1.00 86.19 118 PRO A N 1
ATOM 940 C CA . PRO A 1 118 ? -2.421 2.496 -17.235 1.00 86.19 118 PRO A CA 1
ATOM 941 C C . PRO A 1 118 ? -0.971 2.211 -17.650 1.00 86.19 118 PRO A C 1
ATOM 943 O O . PRO A 1 118 ? -0.069 2.140 -16.814 1.00 86.19 118 PRO A O 1
ATOM 946 N N . GLY A 1 119 ? -0.759 2.082 -18.964 1.00 82.62 119 GLY A N 1
ATOM 947 C CA . GLY A 1 119 ? 0.526 1.751 -19.596 1.00 82.62 119 GLY A CA 1
ATOM 948 C C . GLY A 1 119 ? 1.603 2.839 -19.450 1.00 82.62 119 GLY A C 1
ATOM 949 O O . GLY A 1 119 ? 1.495 3.677 -18.561 1.00 82.62 119 GLY A O 1
ATOM 950 N N . PRO A 1 120 ? 2.636 2.877 -20.299 1.00 79.62 120 PRO A N 1
ATOM 951 C CA . PRO A 1 120 ? 3.682 3.886 -20.207 1.00 79.62 120 PRO A CA 1
ATOM 952 C C . PRO A 1 120 ? 3.120 5.280 -20.338 1.00 79.62 120 PRO A C 1
ATOM 954 O O . PRO A 1 120 ? 2.139 5.504 -21.045 1.00 79.62 120 PRO A O 1
ATOM 957 N N . GLN A 1 121 ? 3.818 6.226 -19.730 1.00 77.19 121 GLN A N 1
ATOM 958 C CA . GLN A 1 121 ? 3.558 7.619 -20.008 1.00 77.19 121 GLN A CA 1
ATOM 959 C C . GLN A 1 121 ? 4.434 8.108 -21.160 1.00 77.19 121 GLN A C 1
ATOM 961 O O . GLN A 1 121 ? 5.649 7.900 -21.162 1.00 77.19 121 GLN A O 1
ATOM 966 N N . VAL A 1 122 ? 3.816 8.801 -22.112 1.00 79.12 122 VAL A N 1
ATOM 967 C CA . VAL A 1 122 ? 4.530 9.469 -23.202 1.00 79.12 122 VAL A CA 1
ATOM 968 C C . VAL A 1 122 ? 5.218 10.723 -22.661 1.00 79.12 122 VAL A C 1
ATOM 970 O O . VAL A 1 122 ? 4.648 11.444 -21.849 1.00 79.12 122 VAL A O 1
ATOM 973 N N . TYR A 1 123 ? 6.431 11.020 -23.133 1.00 75.38 123 TYR A N 1
ATOM 974 C CA . TYR A 1 123 ? 7.240 12.156 -22.660 1.00 75.38 123 TYR A CA 1
ATOM 975 C C . TYR A 1 123 ? 6.517 13.519 -22.700 1.00 75.38 123 TYR A C 1
ATOM 977 O O . TYR A 1 123 ? 6.793 14.391 -21.880 1.00 75.38 123 TYR A O 1
ATOM 985 N N . GLU A 1 124 ? 5.598 13.709 -23.647 1.00 79.06 124 GLU A N 1
ATOM 986 C CA . GLU A 1 124 ? 4.859 14.964 -23.833 1.00 79.06 124 GLU A CA 1
ATOM 987 C C . GLU A 1 124 ? 3.670 15.127 -22.872 1.00 79.06 124 GLU A C 1
ATOM 989 O O . GLU A 1 124 ? 3.158 16.234 -22.695 1.00 79.06 124 GLU A O 1
ATOM 994 N N . GLU A 1 125 ? 3.229 14.048 -22.227 1.00 82.62 125 GLU A N 1
ATOM 995 C CA . GLU A 1 125 ? 2.130 14.088 -21.270 1.00 82.62 125 GLU A CA 1
ATOM 996 C C . GLU A 1 125 ? 2.683 14.431 -19.887 1.00 82.62 125 GLU A C 1
ATOM 998 O O . GLU A 1 125 ? 3.589 13.774 -19.384 1.00 82.62 125 GLU A O 1
ATOM 1003 N N . ALA A 1 126 ? 2.132 15.452 -19.232 1.00 81.62 126 ALA A N 1
ATOM 1004 C CA . ALA A 1 126 ? 2.510 15.807 -17.868 1.00 81.62 126 ALA A CA 1
ATOM 1005 C C . ALA A 1 126 ? 1.518 15.207 -16.861 1.00 81.62 126 ALA A C 1
ATOM 1007 O O . ALA A 1 126 ? 0.310 15.411 -16.983 1.00 81.62 126 ALA A O 1
ATOM 1008 N N . MET A 1 127 ? 2.024 14.521 -15.828 1.00 84.88 127 MET A N 1
ATOM 1009 C CA . MET A 1 127 ? 1.183 14.081 -14.706 1.00 84.88 127 MET A CA 1
ATOM 1010 C C . MET A 1 127 ? 0.955 15.229 -13.736 1.00 84.88 127 MET A C 1
ATOM 1012 O O . MET A 1 127 ? 1.878 15.988 -13.422 1.00 84.88 127 MET A O 1
ATOM 1016 N N . SER A 1 128 ? -0.250 15.290 -13.183 1.00 85.62 128 SER A N 1
ATOM 1017 C CA . SER A 1 128 ? -0.518 16.119 -12.014 1.00 85.62 128 SER A CA 1
ATOM 1018 C C . SER A 1 128 ? -0.647 15.259 -10.766 1.00 85.62 128 SER A C 1
ATOM 1020 O O . SER A 1 128 ? -1.448 14.333 -10.728 1.00 85.62 128 SER A O 1
ATOM 1022 N N . PHE A 1 129 ? 0.097 15.614 -9.720 1.00 84.31 129 PHE A N 1
ATOM 1023 C CA . PHE A 1 129 ? 0.009 14.993 -8.394 1.00 84.31 129 PHE A CA 1
ATOM 1024 C C . PHE A 1 129 ? -0.815 15.832 -7.400 1.00 84.31 129 PHE A C 1
ATOM 1026 O O . PHE A 1 129 ? -0.796 15.567 -6.205 1.00 84.31 129 PHE A O 1
ATOM 1033 N N . ALA A 1 130 ? -1.511 16.879 -7.864 1.00 83.25 130 ALA A N 1
ATOM 1034 C CA . ALA A 1 130 ? -2.184 17.834 -6.979 1.00 83.25 130 ALA A CA 1
ATOM 1035 C C . ALA A 1 130 ? -3.396 17.240 -6.242 1.00 83.25 130 ALA A C 1
ATOM 1037 O O . ALA A 1 130 ? -3.663 17.592 -5.096 1.00 83.25 130 ALA A O 1
ATOM 1038 N N . ASN A 1 131 ? -4.152 16.366 -6.907 1.00 86.75 131 ASN A N 1
ATOM 1039 C CA . ASN A 1 131 ? -5.271 15.637 -6.324 1.00 86.75 131 ASN A CA 1
ATOM 1040 C C . ASN A 1 131 ? -5.437 14.283 -7.037 1.00 86.75 131 ASN A C 1
ATOM 1042 O O . ASN A 1 131 ? -4.913 14.086 -8.136 1.00 86.75 131 ASN A O 1
ATOM 1046 N N . TRP A 1 132 ? -6.157 13.354 -6.405 1.00 89.44 132 TRP A N 1
ATOM 1047 C CA . TRP A 1 132 ? -6.352 12.000 -6.931 1.00 89.44 132 TRP A CA 1
ATOM 1048 C C . TRP A 1 132 ? -7.107 11.973 -8.259 1.00 89.44 132 TRP A C 1
ATOM 1050 O O . TRP A 1 132 ? -6.683 11.279 -9.176 1.00 89.44 132 TRP A O 1
ATOM 1060 N N . ASP A 1 133 ? -8.173 12.762 -8.391 1.00 89.81 133 ASP A N 1
ATOM 1061 C CA . ASP A 1 133 ? -9.003 12.770 -9.599 1.00 89.81 133 ASP A CA 1
ATOM 1062 C C . ASP A 1 133 ? -8.216 13.246 -10.833 1.00 89.81 133 ASP A C 1
ATOM 1064 O O . ASP A 1 133 ? -8.293 12.655 -11.909 1.00 89.81 133 ASP A O 1
ATOM 1068 N N . LEU A 1 134 ? -7.397 14.285 -10.668 1.00 89.56 134 LEU A N 1
ATOM 1069 C CA . LEU A 1 134 ? -6.538 14.841 -11.707 1.00 89.56 134 LEU A CA 1
ATOM 1070 C C . LEU A 1 134 ? -5.354 13.918 -11.989 1.00 89.56 134 LEU A C 1
ATOM 1072 O O . LEU A 1 134 ? -4.952 13.804 -13.145 1.00 89.56 134 LEU A O 1
ATOM 1076 N N . PHE A 1 135 ? -4.821 13.233 -10.974 1.00 90.38 135 PHE A N 1
ATOM 1077 C CA . PHE A 1 135 ? -3.819 12.193 -11.184 1.00 90.38 135 PHE A CA 1
ATOM 1078 C C . PHE A 1 135 ? -4.388 11.057 -12.038 1.00 90.38 135 PHE A C 1
ATOM 1080 O O . PHE A 1 135 ? -3.821 10.744 -13.080 1.00 90.38 135 PHE A O 1
ATOM 1087 N N . TRP A 1 136 ? -5.537 10.489 -11.660 1.00 91.12 136 TRP A N 1
ATOM 1088 C CA . TRP A 1 136 ? -6.177 9.413 -12.420 1.00 91.12 136 TRP A CA 1
ATOM 1089 C C . TRP A 1 136 ? -6.510 9.840 -13.848 1.00 91.12 136 TRP A C 1
ATOM 1091 O O . TRP A 1 136 ? -6.230 9.092 -14.783 1.00 91.12 136 TRP A O 1
ATOM 1101 N N . TYR A 1 137 ? -7.012 11.064 -14.024 1.00 89.69 137 TYR A N 1
ATOM 1102 C CA . TYR A 1 137 ? -7.289 11.631 -15.340 1.00 89.69 137 TYR A CA 1
ATOM 1103 C C . TYR A 1 137 ? -6.019 11.801 -16.188 1.00 89.69 137 TYR A C 1
ATOM 1105 O O . TYR A 1 137 ? -5.936 11.261 -17.288 1.00 89.69 137 TYR A O 1
ATOM 1113 N N . THR A 1 138 ? -5.010 12.517 -15.679 1.00 89.50 138 THR A N 1
ATOM 1114 C CA . THR A 1 138 ? -3.775 12.815 -16.435 1.00 89.50 138 THR A CA 1
ATOM 1115 C C . THR A 1 138 ? -2.926 11.579 -16.699 1.00 89.50 138 THR A C 1
ATOM 1117 O O . THR A 1 138 ? -2.209 11.536 -17.692 1.00 89.50 138 THR A O 1
ATOM 1120 N N . ARG A 1 139 ? -3.019 10.560 -15.838 1.00 87.94 139 ARG A N 1
ATOM 1121 C CA . ARG A 1 139 ? -2.283 9.303 -15.982 1.00 87.94 139 ARG A CA 1
ATOM 1122 C C . ARG A 1 139 ? -3.019 8.259 -16.833 1.00 87.94 139 ARG A C 1
ATOM 1124 O O . ARG A 1 139 ? -2.416 7.238 -17.167 1.00 87.94 139 ARG A O 1
ATOM 1131 N N . GLY A 1 140 ? -4.280 8.512 -17.194 1.00 88.25 140 GLY A N 1
ATOM 1132 C CA . GLY A 1 140 ? -5.078 7.652 -18.072 1.00 88.25 140 GLY A CA 1
ATOM 1133 C C . GLY A 1 140 ? -5.695 6.433 -17.383 1.00 88.25 140 GLY A C 1
ATOM 1134 O O . GLY A 1 140 ? -5.849 5.389 -18.014 1.00 88.25 140 GLY A O 1
ATOM 1135 N N . PHE A 1 141 ? -6.022 6.526 -16.091 1.00 90.75 141 PHE A N 1
ATOM 1136 C CA . PHE A 1 141 ? -6.744 5.459 -15.392 1.00 90.75 141 PHE A CA 1
ATOM 1137 C C . PHE A 1 141 ? -8.177 5.299 -15.929 1.00 90.75 141 PHE A C 1
ATOM 1139 O O . PHE A 1 141 ? -8.773 6.273 -16.400 1.00 90.75 141 PHE A O 1
ATOM 1146 N N . PRO A 1 142 ? -8.776 4.099 -15.800 1.00 88.81 142 PRO A N 1
ATOM 1147 C CA . PRO A 1 142 ? -10.217 3.934 -15.957 1.00 88.81 142 PRO A CA 1
ATOM 1148 C C . PRO A 1 142 ? -10.984 4.887 -15.032 1.00 88.81 142 PRO A C 1
ATOM 1150 O O . PRO A 1 142 ? -10.537 5.177 -13.919 1.00 88.81 142 PRO A O 1
ATOM 1153 N N . SER A 1 143 ? -12.154 5.352 -15.472 1.00 86.38 143 SER A N 1
ATOM 1154 C CA . SER A 1 143 ? -13.007 6.202 -14.641 1.00 86.38 143 SER A CA 1
ATOM 1155 C C . SER A 1 143 ? -13.409 5.467 -13.359 1.00 86.38 143 SER A C 1
ATOM 1157 O O . SER A 1 143 ? -13.902 4.340 -13.391 1.00 86.38 143 SER A O 1
ATOM 1159 N N . MET A 1 144 ? -13.172 6.106 -12.213 1.00 88.38 144 MET A N 1
ATOM 1160 C CA . MET A 1 144 ? -13.539 5.578 -10.901 1.00 88.38 144 MET A CA 1
ATOM 1161 C C . MET A 1 144 ? -14.846 6.221 -10.447 1.00 88.38 144 MET A C 1
ATOM 1163 O O . MET A 1 144 ? -14.847 7.284 -9.825 1.00 88.38 144 MET A O 1
ATOM 1167 N N . ASP A 1 145 ? -15.962 5.568 -10.766 1.00 85.56 145 ASP A N 1
ATOM 1168 C CA . ASP A 1 145 ? -17.294 6.150 -10.557 1.00 85.56 145 ASP A CA 1
ATOM 1169 C C . ASP A 1 145 ? -17.791 6.016 -9.110 1.00 85.56 145 ASP A C 1
ATOM 1171 O O . ASP A 1 145 ? -18.593 6.824 -8.644 1.00 85.56 145 ASP A O 1
ATOM 1175 N N . THR A 1 146 ? -17.303 5.015 -8.372 1.00 89.62 146 THR A N 1
ATOM 1176 C CA . THR A 1 146 ? -17.712 4.772 -6.983 1.00 89.62 146 THR A CA 1
ATOM 1177 C C . THR A 1 146 ? -16.634 5.200 -5.996 1.00 89.62 146 THR A C 1
ATOM 1179 O O . THR A 1 146 ? -15.437 5.022 -6.231 1.00 89.62 146 THR A O 1
ATOM 1182 N N . GLU A 1 147 ? -17.055 5.691 -4.828 1.00 89.31 147 GLU A N 1
ATOM 1183 C CA . GLU A 1 147 ? -16.124 5.989 -3.734 1.00 89.31 147 GLU A CA 1
ATOM 1184 C C . GLU A 1 147 ? -15.344 4.742 -3.302 1.00 89.31 147 GLU A C 1
ATOM 1186 O O . GLU A 1 147 ? -14.164 4.838 -2.986 1.00 89.31 147 GLU A O 1
ATOM 1191 N N . ARG A 1 148 ? -15.953 3.551 -3.365 1.00 88.94 148 ARG A N 1
ATOM 1192 C CA . ARG A 1 148 ? -15.271 2.282 -3.075 1.00 88.94 148 ARG A CA 1
ATOM 1193 C C . ARG A 1 148 ? -14.094 2.036 -4.024 1.00 88.94 148 ARG A C 1
ATOM 1195 O O . ARG A 1 148 ? -12.985 1.791 -3.557 1.00 88.94 148 ARG A O 1
ATOM 1202 N N . SER A 1 149 ? -14.293 2.186 -5.334 1.00 90.06 149 SER A N 1
ATOM 1203 C CA . SER A 1 149 ? -13.215 2.045 -6.327 1.00 90.06 149 SER A CA 1
ATOM 1204 C C . SER A 1 149 ? -12.072 3.031 -6.071 1.00 90.06 149 SER A C 1
ATOM 1206 O O . SER A 1 149 ? -10.903 2.639 -6.075 1.00 90.06 149 SER A O 1
ATOM 1208 N N . LYS A 1 150 ? -12.402 4.288 -5.744 1.00 90.88 150 LYS A N 1
ATOM 1209 C CA . LYS A 1 150 ? -11.412 5.306 -5.355 1.00 90.88 150 LYS A CA 1
ATOM 1210 C C . LYS A 1 150 ? -10.636 4.905 -4.099 1.00 90.88 150 LYS A C 1
ATOM 1212 O O . LYS A 1 150 ? -9.423 5.106 -4.041 1.00 90.88 150 LYS A O 1
ATOM 1217 N N . ARG A 1 151 ? -11.304 4.319 -3.093 1.00 90.62 151 ARG A N 1
ATOM 1218 C CA . ARG A 1 151 ? -10.660 3.828 -1.860 1.00 90.62 151 ARG A CA 1
ATOM 1219 C C . ARG A 1 151 ? -9.700 2.671 -2.115 1.00 90.62 151 ARG A C 1
ATOM 1221 O O . ARG A 1 151 ? -8.605 2.673 -1.554 1.00 90.62 151 ARG A O 1
ATOM 1228 N N . HIS A 1 152 ? -10.059 1.731 -2.981 1.00 89.94 152 HIS A N 1
ATOM 1229 C CA . HIS A 1 152 ? -9.160 0.645 -3.370 1.00 89.94 152 HIS A CA 1
ATOM 1230 C C . HIS A 1 152 ? -7.930 1.164 -4.115 1.00 89.94 152 HIS A C 1
ATOM 1232 O O . HIS A 1 152 ? -6.803 0.851 -3.725 1.00 89.94 152 HIS A O 1
ATOM 1238 N N . ALA A 1 153 ? -8.134 2.007 -5.131 1.00 90.19 153 ALA A N 1
ATOM 1239 C CA . ALA A 1 153 ? -7.037 2.571 -5.907 1.00 90.19 153 ALA A CA 1
ATOM 1240 C C . ALA A 1 153 ? -6.090 3.409 -5.037 1.00 90.19 153 ALA A C 1
ATOM 1242 O O . ALA A 1 153 ? -4.877 3.200 -5.064 1.00 90.19 153 ALA A O 1
ATOM 1243 N N . ARG A 1 154 ? -6.629 4.313 -4.205 1.00 89.44 154 ARG A N 1
ATOM 1244 C CA . ARG A 1 154 ? -5.800 5.143 -3.317 1.00 89.44 154 ARG A CA 1
ATOM 1245 C C . ARG A 1 154 ? -5.064 4.298 -2.276 1.00 89.44 154 ARG A C 1
ATOM 1247 O O . ARG A 1 154 ? -3.913 4.598 -1.994 1.00 89.44 154 ARG A O 1
ATOM 1254 N N . LYS A 1 155 ? -5.669 3.233 -1.730 1.00 85.62 155 LYS A N 1
ATOM 1255 C CA . LYS A 1 155 ? -5.009 2.358 -0.742 1.00 85.62 155 LYS A CA 1
ATOM 1256 C C . LYS A 1 155 ? -3.735 1.732 -1.315 1.00 85.62 155 LYS A C 1
ATOM 1258 O O . LYS A 1 155 ? -2.742 1.659 -0.605 1.00 85.62 155 LYS A O 1
ATOM 1263 N N . LEU A 1 156 ? -3.752 1.349 -2.592 1.00 85.25 156 LEU A N 1
ATOM 1264 C CA . LEU A 1 156 ? -2.578 0.819 -3.289 1.00 85.25 156 LEU A CA 1
ATOM 1265 C C . LEU A 1 156 ? -1.565 1.918 -3.656 1.00 85.25 156 LEU A C 1
ATOM 1267 O O . LEU A 1 156 ? -0.361 1.727 -3.527 1.00 85.25 156 LEU A O 1
ATOM 1271 N N . LEU A 1 157 ? -2.048 3.066 -4.135 1.00 87.25 157 LEU A N 1
ATOM 1272 C CA . LEU A 1 157 ? -1.203 4.084 -4.761 1.00 87.25 157 LEU A CA 1
ATOM 1273 C C . LEU A 1 157 ? -0.663 5.148 -3.796 1.00 87.25 157 LEU A C 1
ATOM 1275 O O . LEU A 1 157 ? 0.271 5.858 -4.159 1.00 87.25 157 LEU A O 1
ATOM 1279 N N . THR A 1 158 ? -1.236 5.305 -2.596 1.00 84.62 158 THR A N 1
ATOM 1280 C CA . THR A 1 158 ? -0.919 6.441 -1.704 1.00 84.62 158 THR A CA 1
ATOM 1281 C C . THR A 1 158 ? 0.570 6.532 -1.415 1.00 84.62 158 THR A C 1
ATOM 1283 O O . THR A 1 158 ? 1.173 7.580 -1.631 1.00 84.62 158 THR A O 1
ATOM 1286 N N . TYR A 1 159 ? 1.181 5.435 -0.982 1.00 79.06 159 TYR A N 1
ATOM 1287 C CA . TYR A 1 159 ? 2.596 5.423 -0.645 1.00 79.06 159 TYR A CA 1
ATOM 1288 C C . TYR A 1 159 ? 3.517 5.646 -1.865 1.00 79.06 159 TYR A C 1
ATOM 1290 O O . TYR A 1 159 ? 4.268 6.629 -1.860 1.00 79.06 159 TYR A O 1
ATOM 1298 N N . PRO A 1 160 ? 3.432 4.854 -2.958 1.00 82.44 160 PRO A N 1
ATOM 1299 C CA . PRO A 1 160 ? 4.322 5.038 -4.104 1.00 82.44 160 PRO A CA 1
ATOM 1300 C C . PRO A 1 160 ? 4.141 6.393 -4.797 1.00 82.44 160 PRO A C 1
ATOM 1302 O O . PRO A 1 160 ? 5.126 6.963 -5.262 1.00 82.44 160 PRO A O 1
ATOM 1305 N N . LEU A 1 161 ? 2.927 6.957 -4.835 1.00 84.94 161 LEU A N 1
ATOM 1306 C CA . LEU A 1 161 ? 2.723 8.296 -5.395 1.00 84.94 161 LEU A CA 1
ATOM 1307 C C . LEU A 1 161 ? 3.179 9.408 -4.461 1.00 84.94 161 LEU A C 1
ATOM 1309 O O . LEU A 1 161 ? 3.597 10.449 -4.956 1.00 84.94 161 LEU A O 1
ATOM 1313 N N . THR A 1 162 ? 3.155 9.204 -3.143 1.00 78.75 162 THR A N 1
ATOM 1314 C CA . THR A 1 162 ? 3.746 10.174 -2.212 1.00 78.75 162 THR A CA 1
ATOM 1315 C C . THR A 1 162 ? 5.243 10.292 -2.486 1.00 78.75 162 THR A C 1
ATOM 1317 O O . THR A 1 162 ? 5.724 11.392 -2.755 1.00 78.75 162 THR A O 1
ATOM 1320 N N . ILE A 1 163 ? 5.959 9.167 -2.559 1.00 78.25 163 ILE A N 1
ATOM 1321 C CA . ILE A 1 163 ? 7.388 9.148 -2.916 1.00 78.25 163 ILE A CA 1
ATOM 1322 C C . ILE A 1 163 ? 7.604 9.695 -4.332 1.00 78.25 163 ILE A C 1
ATOM 1324 O O . ILE A 1 163 ? 8.443 10.572 -4.540 1.00 78.25 163 ILE A O 1
ATOM 1328 N N . GLY A 1 164 ? 6.812 9.229 -5.301 1.00 78.75 164 GLY A N 1
ATOM 1329 C CA . GLY A 1 164 ? 6.883 9.683 -6.688 1.00 78.75 164 GLY A CA 1
ATOM 1330 C C . GLY A 1 164 ? 6.700 11.195 -6.817 1.00 78.75 164 GLY A C 1
ATOM 1331 O O . GLY A 1 164 ? 7.456 11.837 -7.538 1.00 78.75 164 GLY A O 1
ATOM 1332 N N . SER A 1 165 ? 5.767 11.785 -6.064 1.00 78.00 165 SER A N 1
ATOM 1333 C CA . SER A 1 165 ? 5.518 13.230 -6.062 1.00 78.00 165 SER A CA 1
ATOM 1334 C C . SER A 1 165 ? 6.697 14.032 -5.512 1.00 78.00 165 SER A C 1
ATOM 1336 O O . SER A 1 165 ? 6.973 15.117 -6.020 1.00 78.00 165 SER A O 1
ATOM 1338 N N . VAL A 1 166 ? 7.422 13.488 -4.527 1.00 76.38 166 VAL A N 1
ATOM 1339 C CA . VAL A 1 166 ? 8.619 14.107 -3.941 1.00 76.38 166 VAL A CA 1
ATOM 1340 C C . VAL A 1 166 ? 9.787 14.059 -4.922 1.00 76.38 166 VAL A C 1
ATOM 1342 O O . VAL A 1 166 ? 10.453 15.078 -5.108 1.00 76.38 166 VAL A O 1
ATOM 1345 N N . LEU A 1 167 ? 10.006 12.908 -5.567 1.00 75.81 167 LEU A N 1
ATOM 1346 C CA . LEU A 1 167 ? 11.113 12.678 -6.506 1.00 75.81 167 LEU A CA 1
ATOM 1347 C C . LEU A 1 167 ? 10.884 13.289 -7.894 1.00 75.81 167 LEU A C 1
ATOM 1349 O O . LEU A 1 167 ? 11.834 13.444 -8.662 1.00 75.81 167 LEU A O 1
ATOM 1353 N N . HIS A 1 168 ? 9.639 13.613 -8.243 1.00 77.69 168 HIS A N 1
ATOM 1354 C CA . HIS A 1 168 ? 9.295 14.115 -9.566 1.00 77.69 168 HIS A CA 1
ATOM 1355 C C . HIS A 1 168 ? 10.087 15.386 -9.915 1.00 77.69 168 HIS A C 1
ATOM 1357 O O . HIS A 1 168 ? 10.232 16.285 -9.096 1.00 77.69 168 HIS A O 1
ATOM 1363 N N . GLN A 1 169 ? 10.532 15.524 -11.165 1.00 73.50 169 GLN A N 1
ATOM 1364 C CA . GLN A 1 169 ? 11.320 16.680 -11.632 1.00 73.50 169 GLN A CA 1
ATOM 1365 C C . GLN A 1 169 ? 10.646 18.049 -11.400 1.00 73.50 169 GLN A C 1
ATOM 1367 O O . GLN A 1 169 ? 11.314 19.061 -11.204 1.00 73.50 169 GLN A O 1
ATOM 1372 N N . ASN A 1 170 ? 9.309 18.075 -11.395 1.00 73.50 170 ASN A N 1
ATOM 1373 C CA . ASN A 1 170 ? 8.512 19.279 -11.133 1.00 73.50 170 ASN A CA 1
ATOM 1374 C C . ASN A 1 170 ? 8.053 19.385 -9.668 1.00 73.50 170 ASN A C 1
ATOM 1376 O O . ASN A 1 170 ? 7.203 20.219 -9.351 1.00 73.50 170 ASN A O 1
ATOM 1380 N N . SER A 1 171 ? 8.578 18.534 -8.786 1.00 74.75 171 SER A N 1
ATOM 1381 C CA . SER A 1 171 ? 8.275 18.525 -7.356 1.00 74.75 171 SER A CA 1
ATOM 1382 C C . SER A 1 171 ? 8.662 19.843 -6.712 1.00 74.75 171 SER A C 1
ATOM 1384 O O . SER A 1 171 ? 9.737 20.383 -6.960 1.00 74.75 171 SER A O 1
ATOM 1386 N N . GLY A 1 172 ? 7.834 20.338 -5.798 1.00 66.69 172 GLY A N 1
ATOM 1387 C CA . GLY A 1 172 ? 8.171 21.510 -4.995 1.00 66.69 172 GLY A CA 1
ATOM 1388 C C . GLY A 1 172 ? 9.402 21.334 -4.101 1.00 66.69 172 GLY A C 1
ATOM 1389 O O . GLY A 1 172 ? 9.727 22.287 -3.413 1.00 66.69 172 GLY A O 1
ATOM 1390 N N . LEU A 1 173 ? 10.049 20.160 -4.094 1.00 67.12 173 LEU A N 1
ATOM 1391 C CA . LEU A 1 173 ? 11.203 19.812 -3.260 1.00 67.12 173 LEU A CA 1
ATOM 1392 C C . LEU A 1 173 ? 12.527 19.675 -4.038 1.00 67.12 173 LEU A C 1
ATOM 1394 O O . LEU A 1 173 ? 13.590 19.593 -3.429 1.00 67.12 173 LEU A O 1
ATOM 1398 N N . THR A 1 174 ? 12.501 19.668 -5.374 1.00 65.00 174 THR A N 1
ATOM 1399 C CA . THR A 1 174 ? 13.721 19.536 -6.192 1.00 65.00 174 THR A CA 1
ATOM 1400 C C . THR A 1 174 ? 14.435 20.874 -6.384 1.00 65.00 174 THR A C 1
ATOM 1402 O O . THR A 1 174 ? 13.798 21.875 -6.691 1.00 65.00 174 THR A O 1
ATOM 1405 N N . LEU A 1 175 ? 15.769 20.888 -6.310 1.00 62.59 175 LEU A N 1
ATOM 1406 C CA . LEU A 1 175 ? 16.577 22.104 -6.511 1.00 62.59 175 LEU A CA 1
ATOM 1407 C C . LEU A 1 175 ? 16.584 22.597 -7.970 1.00 62.59 175 LEU A C 1
ATOM 1409 O O . LEU A 1 175 ? 16.712 23.794 -8.224 1.00 62.59 175 LEU A O 1
ATOM 1413 N N . ASN A 1 176 ? 16.404 21.688 -8.932 1.00 64.62 176 ASN A N 1
ATOM 1414 C CA . ASN A 1 176 ? 16.504 21.991 -10.365 1.00 64.62 176 ASN A CA 1
ATOM 1415 C C . ASN A 1 176 ? 15.444 22.982 -10.861 1.00 64.62 176 ASN A C 1
ATOM 1417 O O . ASN A 1 176 ? 15.674 23.684 -11.841 1.00 64.62 176 ASN A O 1
ATOM 1421 N N . ASN A 1 177 ? 14.295 23.065 -10.188 1.00 63.41 177 ASN A N 1
ATOM 1422 C CA . ASN A 1 177 ? 13.212 23.960 -10.586 1.00 63.41 177 ASN A CA 1
ATOM 1423 C C . ASN A 1 177 ? 13.234 25.319 -9.865 1.00 63.41 177 ASN A C 1
ATOM 1425 O O . ASN A 1 177 ? 12.296 26.098 -10.031 1.00 63.41 177 ASN A O 1
ATOM 1429 N N . GLN A 1 178 ? 14.271 25.590 -9.057 1.00 61.06 178 GLN A N 1
ATOM 1430 C CA . GLN A 1 178 ? 14.452 26.816 -8.263 1.00 61.06 178 GLN A CA 1
ATOM 1431 C C . GLN A 1 178 ? 13.278 27.169 -7.326 1.00 61.06 178 GLN A C 1
ATOM 1433 O O . GLN A 1 178 ? 13.246 28.268 -6.772 1.00 61.06 178 GLN A O 1
ATOM 1438 N N . ARG A 1 179 ? 12.313 26.261 -7.113 1.00 62.75 179 ARG A N 1
ATOM 1439 C CA . ARG A 1 179 ? 11.184 26.484 -6.192 1.00 62.75 179 ARG A CA 1
ATOM 1440 C C . ARG A 1 179 ? 11.616 26.346 -4.739 1.00 62.75 179 ARG A C 1
ATOM 1442 O O . ARG A 1 179 ? 11.096 27.055 -3.883 1.00 62.75 179 ARG A O 1
ATOM 1449 N N . VAL A 1 180 ? 12.599 25.484 -4.482 1.00 59.38 180 VAL A N 1
ATOM 1450 C CA . VAL A 1 180 ? 13.333 25.442 -3.216 1.00 59.38 180 VAL A CA 1
ATOM 1451 C C . VAL A 1 180 ? 14.628 26.213 -3.397 1.00 59.38 180 VAL A C 1
ATOM 1453 O O . VAL A 1 180 ? 15.503 25.807 -4.161 1.00 59.38 180 VAL A O 1
ATOM 1456 N N . SER A 1 181 ? 14.758 27.336 -2.695 1.00 61.88 181 SER A N 1
ATOM 1457 C CA . SER A 1 181 ? 16.039 28.035 -2.607 1.00 61.88 181 SER A CA 1
ATOM 1458 C C . SER A 1 181 ? 17.039 27.197 -1.807 1.00 61.88 181 SER A C 1
ATOM 1460 O O . SER A 1 181 ? 16.649 26.352 -1.003 1.00 61.88 181 SER A O 1
ATOM 1462 N N . LEU A 1 182 ? 18.340 27.447 -1.966 1.00 59.94 182 LEU A N 1
ATOM 1463 C CA . LEU A 1 182 ? 19.360 26.780 -1.147 1.00 59.94 182 LEU A CA 1
ATOM 1464 C C . LEU A 1 182 ? 19.068 26.952 0.358 1.00 59.94 182 LEU A C 1
ATOM 1466 O O . LEU A 1 182 ? 19.124 25.987 1.116 1.00 59.94 182 LEU A O 1
ATOM 1470 N N . GLU A 1 183 ? 18.642 28.146 0.771 1.00 62.16 183 GLU A N 1
ATOM 1471 C CA . GLU A 1 183 ? 18.205 28.417 2.146 1.00 62.16 183 GLU A CA 1
ATOM 1472 C C . GLU A 1 183 ? 16.890 27.710 2.511 1.00 62.16 183 GLU A C 1
ATOM 1474 O O . GLU A 1 183 ? 16.732 27.244 3.636 1.00 62.16 183 GLU A O 1
ATOM 1479 N N . GLY A 1 184 ? 15.968 27.544 1.560 1.00 56.97 184 GLY A N 1
ATOM 1480 C CA . GLY A 1 184 ? 14.761 26.730 1.720 1.00 56.97 184 GLY A CA 1
ATOM 1481 C C . GLY A 1 184 ? 15.073 25.246 1.924 1.00 56.97 184 GLY A C 1
ATOM 1482 O O . GLY A 1 184 ? 14.460 24.613 2.774 1.00 56.97 184 GLY A O 1
ATOM 1483 N N . SER A 1 185 ? 16.078 24.702 1.230 1.00 57.41 185 SER A N 1
ATOM 1484 C CA . SER A 1 185 ? 16.520 23.310 1.407 1.00 57.41 185 SER A CA 1
ATOM 1485 C C . SER A 1 185 ? 17.173 23.087 2.774 1.00 57.41 185 SER A C 1
ATOM 1487 O O . SER A 1 185 ? 16.896 22.092 3.442 1.00 57.41 185 SER A O 1
ATOM 1489 N N . ARG A 1 186 ? 17.951 24.071 3.246 1.00 55.09 186 ARG A N 1
ATOM 1490 C CA . ARG A 1 186 ? 18.487 24.108 4.613 1.00 55.09 186 ARG A CA 1
ATOM 1491 C C . ARG A 1 186 ? 17.367 24.237 5.647 1.00 55.09 186 ARG A C 1
ATOM 1493 O O . ARG A 1 186 ? 17.409 23.563 6.663 1.00 55.09 186 ARG A O 1
ATOM 1500 N N . SER A 1 187 ? 16.332 25.030 5.369 1.00 53.84 187 SER A N 1
ATOM 1501 C CA . SER A 1 187 ? 15.170 25.212 6.257 1.00 53.84 187 SER A CA 1
ATOM 1502 C C . SER A 1 187 ? 14.275 23.965 6.344 1.00 53.84 187 SER A C 1
ATOM 1504 O O . SER A 1 187 ? 13.783 23.628 7.420 1.00 53.84 187 SER A O 1
ATOM 1506 N N . LEU A 1 188 ? 14.102 23.238 5.234 1.00 53.16 188 LEU A N 1
ATOM 1507 C CA . LEU A 1 188 ? 13.435 21.931 5.206 1.00 53.16 188 LEU A CA 1
ATOM 1508 C C . LEU A 1 188 ? 14.223 20.893 6.017 1.00 53.16 188 LEU A C 1
ATOM 1510 O O . LEU A 1 188 ? 13.625 20.130 6.770 1.00 53.16 188 LEU A O 1
ATOM 1514 N N . ALA A 1 189 ? 15.558 20.930 5.945 1.00 50.28 189 ALA A N 1
ATOM 1515 C CA . ALA A 1 189 ? 16.417 20.137 6.822 1.00 50.28 189 ALA A CA 1
ATOM 1516 C C . ALA A 1 189 ? 16.331 20.576 8.300 1.00 50.28 189 ALA A C 1
ATOM 1518 O O . ALA A 1 189 ? 16.482 19.737 9.175 1.00 50.28 189 ALA A O 1
ATOM 1519 N N . VAL A 1 190 ? 16.038 21.852 8.590 1.00 38.47 190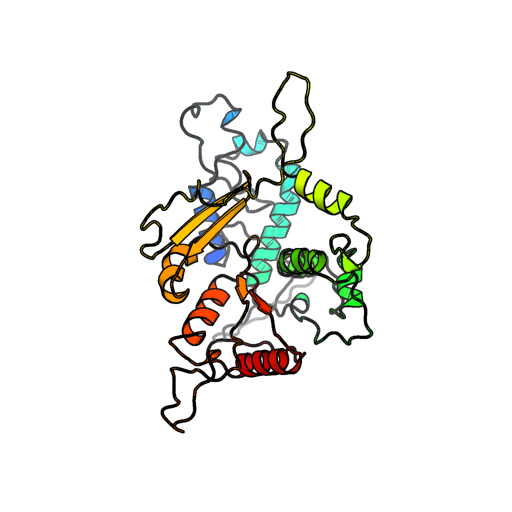 VAL A N 1
ATOM 1520 C CA . VAL A 1 190 ? 15.882 22.430 9.949 1.00 38.47 190 VAL A CA 1
ATOM 1521 C C . VAL A 1 190 ? 14.480 22.227 10.549 1.00 38.47 190 VAL A C 1
ATOM 1523 O O . VAL A 1 190 ? 14.286 22.430 11.742 1.00 38.47 190 VAL A O 1
ATOM 1526 N N . THR A 1 191 ? 13.487 21.785 9.770 1.00 38.34 191 THR A N 1
ATOM 1527 C CA . THR A 1 191 ? 12.177 21.370 10.324 1.00 38.34 191 THR A CA 1
ATOM 1528 C C . THR A 1 191 ? 12.283 20.031 11.081 1.00 38.34 191 THR A C 1
ATOM 1530 O O . THR A 1 191 ? 11.392 19.663 11.843 1.00 38.34 191 THR A O 1
ATOM 1533 N N . GLN A 1 192 ? 13.420 19.339 10.950 1.00 39.03 192 GLN A N 1
ATOM 1534 C CA . GLN A 1 192 ? 13.932 18.410 11.957 1.00 39.03 192 GLN A CA 1
ATOM 1535 C C . GLN A 1 192 ? 14.244 19.201 13.233 1.00 39.03 192 GLN A C 1
ATOM 1537 O O . GLN A 1 192 ? 15.027 20.145 13.147 1.00 39.03 192 GLN A O 1
ATOM 1542 N N . PRO A 1 193 ? 13.669 18.883 14.406 1.00 32.41 193 PRO A N 1
ATOM 1543 C CA . PRO A 1 193 ? 13.832 19.718 15.589 1.00 32.41 193 PRO A CA 1
ATOM 1544 C C . PRO A 1 193 ? 15.316 19.863 15.948 1.00 32.41 193 PRO A C 1
ATOM 1546 O O . PRO A 1 193 ? 15.939 18.946 16.480 1.00 32.41 193 PRO A O 1
ATOM 1549 N N . VAL A 1 194 ? 15.877 21.038 15.658 1.00 39.50 194 VAL A N 1
ATOM 1550 C CA . VAL A 1 194 ? 17.169 21.473 16.182 1.00 39.50 194 VAL A CA 1
ATOM 1551 C C . VAL A 1 194 ? 16.962 21.728 17.677 1.00 39.50 194 VAL A C 1
ATOM 1553 O O . VAL A 1 194 ? 16.113 22.556 18.027 1.00 39.50 194 VAL A O 1
ATOM 1556 N N . PRO A 1 195 ? 17.691 21.055 18.584 1.00 34.28 195 PRO A N 1
ATOM 1557 C CA . PRO A 1 195 ? 17.607 21.363 20.002 1.00 34.28 195 PRO A CA 1
ATOM 1558 C C . PRO A 1 195 ? 18.065 22.807 20.219 1.00 34.28 195 PRO A C 1
ATOM 1560 O O . PRO A 1 195 ? 19.205 23.159 19.916 1.00 34.28 195 PRO A O 1
ATOM 1563 N N . GLN A 1 196 ? 17.180 23.656 20.743 1.00 34.97 196 GLN A N 1
ATOM 1564 C CA . GLN A 1 196 ? 17.575 24.965 21.249 1.00 34.97 196 GLN A CA 1
ATOM 1565 C C . GLN A 1 196 ? 18.426 24.752 22.502 1.00 34.97 196 GLN A C 1
ATOM 1567 O O . GLN A 1 196 ? 17.901 24.426 23.567 1.00 34.97 196 GLN A O 1
ATOM 1572 N N . SER A 1 197 ? 19.740 24.938 22.396 1.00 31.38 197 SER A N 1
ATOM 1573 C CA . SER A 1 197 ? 20.578 25.116 23.576 1.00 31.38 197 SER A CA 1
ATOM 1574 C C . SER A 1 197 ? 20.388 26.539 24.106 1.00 31.38 197 SER A C 1
ATOM 1576 O O . SER A 1 197 ? 20.591 27.542 23.420 1.00 31.38 197 SER A O 1
ATOM 1578 N N . SER A 1 198 ? 19.931 26.633 25.349 1.00 30.02 198 SER A N 1
ATOM 1579 C CA . SER A 1 198 ? 19.761 27.886 26.071 1.00 30.02 198 SER A CA 1
ATOM 1580 C C . SER A 1 198 ? 21.112 28.527 26.423 1.00 30.02 198 SER A C 1
ATOM 1582 O O . SER A 1 198 ? 21.919 27.930 27.128 1.00 30.02 198 SER A O 1
ATOM 1584 N N . SER A 1 199 ? 21.276 29.783 25.993 1.00 30.48 199 SER A N 1
ATOM 1585 C CA . SER A 1 199 ? 22.022 30.890 26.629 1.00 30.48 199 SER A CA 1
ATOM 1586 C C . SER A 1 199 ? 23.517 30.733 26.980 1.00 30.48 199 SER A C 1
ATOM 1588 O O . SER A 1 199 ? 23.865 30.181 28.020 1.00 30.48 199 SER A O 1
ATOM 1590 N N . SER A 1 200 ? 24.398 31.421 26.235 1.00 29.91 200 SER A N 1
ATOM 1591 C CA . SER A 1 200 ? 25.102 32.661 26.666 1.00 29.91 200 SER A CA 1
ATOM 1592 C C . SER A 1 200 ? 26.165 33.118 25.633 1.00 29.91 200 SER A C 1
ATOM 1594 O O . SER A 1 200 ? 26.928 32.315 25.111 1.00 29.91 200 SER A O 1
ATOM 1596 N N . SER A 1 201 ? 26.173 34.414 25.299 1.00 30.25 201 SER A N 1
ATOM 1597 C CA . SER A 1 201 ? 27.058 35.106 24.323 1.00 30.25 201 SER A CA 1
ATOM 1598 C C . SER A 1 201 ? 28.387 35.592 24.967 1.00 30.25 201 SER A C 1
ATOM 1600 O O . SER A 1 201 ? 28.506 35.439 26.182 1.00 30.25 201 SER A O 1
ATOM 1602 N N . PRO A 1 202 ? 29.300 36.366 24.308 1.00 47.53 202 PRO A N 1
ATOM 1603 C CA . PRO A 1 202 ? 29.653 36.555 22.880 1.00 47.53 202 PRO A CA 1
ATOM 1604 C C . PRO A 1 202 ? 31.197 36.491 22.597 1.00 47.53 202 PRO A C 1
ATOM 1606 O O . PRO A 1 202 ? 32.000 36.372 23.514 1.00 47.53 202 PRO A O 1
ATOM 1609 N N . LEU A 1 203 ? 31.594 36.724 21.327 1.00 25.94 203 LEU A N 1
ATOM 1610 C CA . LEU A 1 203 ? 32.961 36.944 20.773 1.00 25.94 203 LEU A CA 1
ATOM 1611 C C . LEU A 1 203 ? 33.816 35.666 20.597 1.00 25.94 203 LEU A C 1
ATOM 1613 O O . LEU A 1 203 ? 33.937 34.860 21.500 1.00 25.94 203 LEU A O 1
ATOM 1617 N N . SER A 1 204 ? 34.476 35.395 19.469 1.00 26.02 204 SER A N 1
ATOM 1618 C CA . SER A 1 204 ? 35.193 36.272 18.538 1.00 26.02 204 SER A CA 1
ATOM 1619 C C . SER A 1 20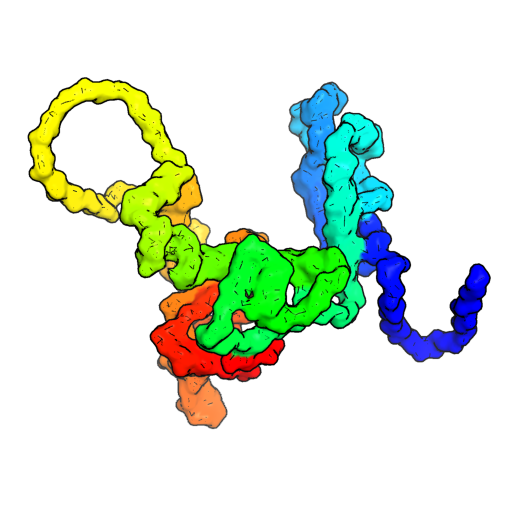4 ? 35.376 35.578 17.176 1.00 26.02 204 SER A C 1
ATOM 1621 O O . SER A 1 204 ? 35.387 34.354 17.082 1.00 26.02 204 SER A O 1
ATOM 1623 N N . ASN A 1 205 ? 35.507 36.381 16.118 1.00 32.81 205 ASN A N 1
ATOM 1624 C CA . ASN A 1 205 ? 35.860 35.937 14.770 1.00 32.81 205 ASN A CA 1
ATOM 1625 C C . ASN A 1 205 ? 37.151 35.113 14.774 1.00 32.81 205 ASN A C 1
ATOM 1627 O O . ASN A 1 205 ? 38.157 35.591 15.293 1.00 32.81 205 ASN A O 1
ATOM 1631 N N . THR A 1 206 ? 37.165 33.980 14.073 1.00 26.20 206 THR A N 1
ATOM 1632 C CA . THR A 1 206 ? 38.221 33.622 13.110 1.00 26.20 206 THR A CA 1
ATOM 1633 C C . THR A 1 206 ? 37.729 32.454 12.266 1.00 26.20 206 THR A C 1
ATOM 1635 O O . THR A 1 206 ? 37.399 31.388 12.772 1.00 26.20 206 THR A O 1
ATOM 1638 N N . THR A 1 207 ? 37.693 32.683 10.958 1.00 38.38 207 THR A N 1
ATOM 1639 C CA . THR A 1 207 ? 37.594 31.664 9.921 1.00 38.38 207 THR A CA 1
ATOM 1640 C C . THR A 1 207 ? 38.676 30.610 10.143 1.00 38.38 207 THR A C 1
ATOM 1642 O O . THR A 1 207 ? 39.843 30.850 9.850 1.00 38.38 207 THR A O 1
ATOM 1645 N N . GLN A 1 208 ? 38.293 29.440 10.638 1.00 29.92 208 GLN A N 1
ATOM 1646 C CA . GLN A 1 208 ? 39.016 28.204 10.381 1.00 29.92 208 GLN A CA 1
ATOM 1647 C C . GLN A 1 208 ? 37.990 27.201 9.883 1.00 29.92 208 GLN A C 1
ATOM 1649 O O . GLN A 1 208 ? 37.079 26.793 10.597 1.00 29.92 208 GLN A O 1
ATOM 1654 N N . GLN A 1 209 ? 38.122 26.881 8.600 1.00 37.72 209 GLN A N 1
ATOM 1655 C CA . GLN A 1 209 ? 37.639 25.633 8.047 1.00 37.72 209 GLN A CA 1
ATOM 1656 C C . GLN A 1 209 ? 38.290 24.518 8.867 1.00 37.72 209 GLN A C 1
ATOM 1658 O O . GLN A 1 209 ? 39.474 24.239 8.704 1.00 37.72 209 GLN A O 1
ATOM 1663 N N . THR A 1 210 ? 37.541 23.931 9.788 1.00 24.78 210 THR A N 1
ATOM 1664 C CA . THR A 1 210 ? 37.852 22.615 10.328 1.00 24.78 210 THR A CA 1
ATOM 1665 C C . THR A 1 210 ? 36.961 21.630 9.600 1.00 24.78 210 THR A C 1
ATOM 1667 O O . THR A 1 210 ? 35.754 21.559 9.825 1.00 24.78 210 THR A O 1
ATOM 1670 N N . GLU A 1 211 ? 37.577 20.902 8.671 1.00 31.55 211 GLU A N 1
ATOM 1671 C CA . GLU A 1 211 ? 37.127 19.574 8.280 1.00 31.55 211 GLU A CA 1
ATOM 1672 C C . GLU A 1 211 ? 36.882 18.793 9.574 1.00 31.55 211 GLU A C 1
ATOM 1674 O O . GLU A 1 211 ? 37.808 18.503 10.332 1.00 31.55 211 GLU A O 1
ATOM 1679 N N . VAL A 1 212 ? 35.612 18.550 9.892 1.00 28.02 212 VAL A N 1
ATOM 1680 C CA . VAL A 1 212 ? 35.262 17.682 11.009 1.00 28.02 212 VAL A CA 1
ATOM 1681 C C . VAL A 1 212 ? 35.505 16.272 10.500 1.00 28.02 212 VAL A C 1
ATOM 1683 O O . VAL A 1 212 ? 34.731 15.756 9.694 1.00 28.02 212 VAL A O 1
ATOM 1686 N N . ASN A 1 213 ? 36.628 15.691 10.916 1.00 26.80 213 ASN A N 1
ATOM 1687 C CA . ASN A 1 213 ? 36.912 14.275 10.754 1.00 26.80 213 ASN A CA 1
ATOM 1688 C C . ASN A 1 213 ? 35.699 13.483 11.256 1.00 26.80 213 ASN A C 1
ATOM 1690 O O . ASN A 1 213 ? 35.396 13.477 12.448 1.00 26.80 213 ASN A O 1
ATOM 1694 N N . ALA A 1 214 ? 34.998 12.830 10.332 1.00 32.16 214 ALA A N 1
ATOM 1695 C CA . ALA A 1 214 ? 33.869 11.945 10.597 1.00 32.16 214 ALA A CA 1
ATOM 1696 C C . ALA A 1 214 ? 34.343 10.587 11.155 1.00 32.16 214 ALA A C 1
ATOM 1698 O O . ALA A 1 214 ? 33.923 9.537 10.677 1.00 32.16 214 ALA A O 1
ATOM 1699 N N . GLU A 1 215 ? 35.255 10.604 12.129 1.00 35.44 215 GLU A N 1
ATOM 1700 C CA . GLU A 1 215 ? 35.869 9.399 12.707 1.00 35.44 215 GLU A CA 1
ATOM 1701 C C . GLU A 1 215 ? 35.455 9.119 14.161 1.00 35.44 215 GLU A C 1
ATOM 1703 O O . GLU A 1 215 ? 35.807 8.078 14.702 1.00 35.44 215 GLU A O 1
ATOM 1708 N N . GLU A 1 216 ? 34.634 9.962 14.792 1.00 38.84 216 GLU A N 1
ATOM 1709 C CA . GLU A 1 216 ? 34.187 9.746 16.176 1.00 38.84 216 GLU A CA 1
ATOM 1710 C C . GLU A 1 216 ? 32.661 9.846 16.300 1.00 38.84 216 GLU A C 1
ATOM 1712 O O . GLU A 1 216 ? 32.125 10.911 16.589 1.00 38.84 216 GLU A O 1
ATOM 1717 N N . ALA A 1 217 ? 31.973 8.726 16.024 1.00 37.38 217 ALA A N 1
ATOM 1718 C CA . ALA A 1 217 ? 30.724 8.259 16.668 1.00 37.38 217 ALA A CA 1
ATOM 1719 C C . ALA A 1 217 ? 30.028 7.115 15.884 1.00 37.38 217 ALA A C 1
ATOM 1721 O O . ALA A 1 217 ? 28.803 6.995 15.920 1.00 37.38 217 ALA A O 1
ATOM 1722 N N . SER A 1 218 ? 30.757 6.247 15.166 1.00 44.22 218 SER A N 1
ATOM 1723 C CA . SER A 1 218 ? 30.177 4.956 14.772 1.00 44.22 218 SER A CA 1
ATOM 1724 C C . SER A 1 218 ? 30.213 4.034 15.988 1.00 44.22 218 SER A C 1
ATOM 1726 O O . SER A 1 218 ? 31.280 3.540 16.361 1.00 44.22 218 SER A O 1
ATOM 1728 N N . GLU A 1 219 ? 29.073 3.787 16.623 1.00 49.00 219 GLU A N 1
ATOM 1729 C CA . GLU A 1 219 ? 28.976 2.671 17.556 1.00 49.00 219 GLU A CA 1
ATOM 1730 C C . GLU A 1 219 ? 29.027 1.386 16.718 1.00 49.00 219 GLU A C 1
ATOM 1732 O O . GLU A 1 219 ? 28.043 0.961 16.111 1.00 49.00 219 GLU A O 1
ATOM 1737 N N . TYR A 1 220 ? 30.224 0.808 16.585 1.00 46.81 220 TYR A N 1
ATOM 1738 C CA . TYR A 1 220 ? 30.394 -0.515 15.998 1.00 46.81 220 TYR A CA 1
ATOM 1739 C C . TYR A 1 220 ? 29.776 -1.513 16.976 1.00 46.81 220 TYR A C 1
ATOM 1741 O O . TYR A 1 220 ? 30.403 -1.894 17.963 1.00 46.81 220 TYR A O 1
ATOM 1749 N N . VAL A 1 221 ? 28.523 -1.890 16.726 1.00 52.44 221 VAL A N 1
ATOM 1750 C CA . VAL A 1 221 ? 27.848 -2.979 17.432 1.00 52.44 221 VAL A CA 1
ATOM 1751 C C . VAL A 1 221 ? 28.076 -4.246 16.608 1.00 52.44 221 VAL A C 1
ATOM 1753 O O . VAL A 1 221 ? 27.334 -4.494 15.652 1.00 52.44 221 VAL A O 1
ATOM 1756 N N . PRO A 1 222 ? 29.114 -5.051 16.902 1.00 49.84 222 PRO A N 1
ATOM 1757 C CA . PRO A 1 222 ? 29.307 -6.297 16.186 1.00 49.84 222 PRO A CA 1
ATOM 1758 C C . PRO A 1 222 ? 28.106 -7.212 16.444 1.00 49.84 222 PRO A C 1
ATOM 1760 O O . PRO A 1 222 ? 27.782 -7.514 17.591 1.00 49.84 222 PRO A O 1
ATOM 1763 N N . ASN A 1 223 ? 27.511 -7.705 15.356 1.00 58.41 223 ASN A N 1
ATOM 1764 C CA . ASN A 1 223 ? 26.580 -8.838 15.322 1.00 58.41 223 ASN A CA 1
ATOM 1765 C C . ASN A 1 223 ? 25.104 -8.596 15.687 1.00 58.41 223 ASN A C 1
ATOM 1767 O O . ASN A 1 223 ? 24.442 -9.566 16.050 1.00 58.41 223 ASN A O 1
ATOM 1771 N N . LEU A 1 224 ? 24.529 -7.396 15.519 1.00 69.88 224 LEU A N 1
ATOM 1772 C CA . LEU A 1 224 ? 23.059 -7.263 15.628 1.00 69.88 224 LEU A CA 1
ATOM 1773 C C . LEU A 1 224 ? 22.330 -8.157 14.603 1.00 69.88 224 LEU A C 1
ATOM 1775 O O . LEU A 1 224 ? 21.348 -8.809 14.939 1.00 69.88 224 LEU A O 1
ATOM 1779 N N . TYR A 1 225 ? 22.866 -8.235 13.382 1.00 71.75 225 TYR A N 1
ATOM 1780 C CA . TYR A 1 225 ? 22.279 -8.989 12.266 1.00 71.75 225 TYR A CA 1
ATOM 1781 C C . TYR A 1 225 ? 23.041 -10.281 11.924 1.00 71.75 225 TYR A C 1
ATOM 1783 O O . TYR A 1 225 ? 22.784 -10.904 10.896 1.00 71.75 225 TYR A O 1
ATOM 1791 N N . GLY A 1 226 ? 24.021 -10.678 12.747 1.00 79.38 226 GLY A N 1
ATOM 1792 C CA . GLY A 1 226 ? 24.890 -11.840 12.487 1.00 79.38 226 GLY A CA 1
ATOM 1793 C C . GLY A 1 226 ? 25.888 -11.673 11.328 1.00 79.38 226 GLY A C 1
ATOM 1794 O O . GLY A 1 226 ? 26.615 -12.611 11.012 1.00 79.38 226 GLY A O 1
ATOM 1795 N N . VAL A 1 227 ? 25.944 -10.486 10.720 1.00 80.06 227 VAL A N 1
ATOM 1796 C CA . VAL A 1 227 ? 26.841 -10.106 9.619 1.00 80.06 227 VAL A CA 1
ATOM 1797 C C . VAL A 1 227 ? 27.496 -8.751 9.920 1.00 80.06 227 VAL A C 1
ATOM 1799 O O . VAL A 1 227 ? 26.973 -8.011 10.761 1.00 80.06 227 VAL A O 1
ATOM 1802 N N . PRO A 1 228 ? 28.625 -8.395 9.276 1.00 82.69 228 PRO A N 1
ATOM 1803 C CA . PRO A 1 228 ? 29.260 -7.100 9.494 1.00 82.69 228 PRO A CA 1
ATOM 1804 C C . PRO A 1 228 ? 28.288 -5.961 9.165 1.00 82.69 228 PRO A C 1
ATOM 1806 O O . PRO A 1 228 ? 27.817 -5.832 8.035 1.00 82.69 228 PRO A O 1
ATOM 1809 N N . SER A 1 229 ? 27.966 -5.144 10.165 1.00 78.75 229 SER A N 1
ATOM 1810 C CA . SER A 1 229 ? 27.040 -4.023 10.035 1.00 78.75 229 SER 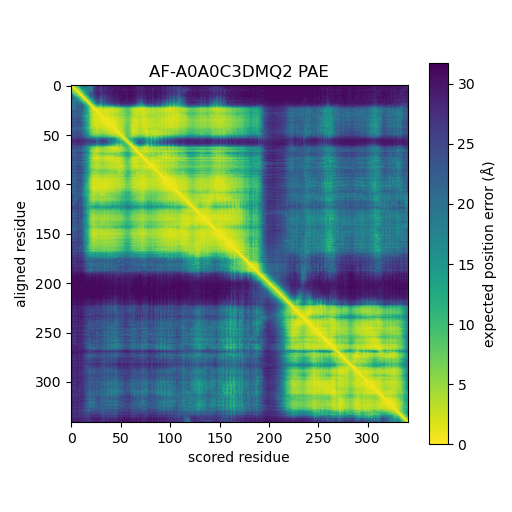A CA 1
ATOM 1811 C C . SER A 1 229 ? 27.507 -2.833 10.856 1.00 78.75 229 SER A C 1
ATOM 1813 O O . SER A 1 229 ? 28.145 -3.003 11.895 1.00 78.75 229 SER A O 1
ATOM 1815 N N . TYR A 1 230 ? 27.139 -1.636 10.421 1.00 77.44 230 TYR A N 1
ATOM 1816 C CA . TYR A 1 230 ? 27.361 -0.402 11.159 1.00 77.44 230 TYR A CA 1
ATOM 1817 C C . TYR A 1 230 ? 26.082 0.433 11.144 1.00 77.44 230 TYR A C 1
ATOM 1819 O O . TYR A 1 230 ? 25.370 0.471 10.141 1.00 77.44 230 TYR A O 1
ATOM 1827 N N . THR A 1 231 ? 25.798 1.123 12.244 1.00 74.56 231 THR A N 1
ATOM 1828 C CA . THR A 1 231 ? 24.673 2.056 12.327 1.00 74.56 231 THR A CA 1
ATOM 1829 C C . THR A 1 231 ? 25.209 3.436 12.657 1.00 74.56 231 THR A C 1
ATOM 1831 O O . THR A 1 231 ? 25.946 3.615 13.624 1.00 74.56 231 THR A O 1
ATOM 1834 N N . ILE A 1 232 ? 24.846 4.411 11.831 1.00 75.75 232 ILE A N 1
ATOM 1835 C CA . ILE A 1 232 ? 25.183 5.817 12.020 1.00 75.75 232 ILE A CA 1
ATOM 1836 C C . ILE A 1 232 ? 23.876 6.555 12.308 1.00 75.75 232 ILE A C 1
ATOM 1838 O O . ILE A 1 232 ? 23.024 6.664 11.415 1.00 75.75 232 ILE A O 1
ATOM 1842 N N . PRO A 1 233 ? 23.678 7.063 13.534 1.00 75.12 233 PRO A N 1
ATOM 1843 C CA . PRO A 1 233 ? 22.607 8.009 13.792 1.00 75.12 233 PRO A CA 1
ATOM 1844 C C . PRO A 1 233 ? 22.949 9.324 13.084 1.00 75.12 233 PRO A C 1
ATOM 1846 O O . PRO A 1 233 ? 23.863 10.037 13.488 1.00 75.12 233 PRO A O 1
ATOM 1849 N N . TYR A 1 234 ? 22.238 9.635 11.999 1.00 63.41 234 TYR A N 1
ATOM 1850 C CA . TYR A 1 234 ? 22.458 10.873 11.245 1.00 63.41 234 TYR A CA 1
ATOM 1851 C C . TYR A 1 234 ? 21.841 12.075 11.980 1.00 63.41 234 TYR A C 1
ATOM 1853 O O . TYR A 1 234 ? 22.421 13.158 11.987 1.00 63.41 234 TYR A O 1
ATOM 1861 N N . PHE A 1 235 ? 20.670 11.883 12.606 1.00 72.06 235 PHE A N 1
ATOM 1862 C CA . PHE A 1 235 ? 19.985 12.839 13.495 1.00 72.06 235 PHE A CA 1
ATOM 1863 C C . PHE A 1 235 ? 18.887 12.109 14.312 1.00 72.06 235 PHE A C 1
ATOM 1865 O O . PHE A 1 235 ? 18.627 10.938 14.038 1.00 72.06 235 PHE A O 1
ATOM 1872 N N . PRO A 1 236 ? 18.198 12.739 15.294 1.00 65.81 236 PRO A N 1
ATOM 1873 C CA . PRO A 1 236 ? 17.308 12.034 16.235 1.00 65.81 236 PRO A CA 1
ATOM 1874 C C . PRO A 1 236 ? 16.167 11.203 15.627 1.00 65.81 236 PRO A C 1
ATOM 1876 O O . PRO A 1 236 ? 15.609 10.350 16.308 1.00 65.81 236 PRO A O 1
ATOM 1879 N N . GLN A 1 237 ? 15.800 11.459 14.370 1.00 63.59 237 GLN A N 1
ATOM 1880 C CA . GLN A 1 237 ? 14.718 10.774 13.658 1.00 63.59 237 GLN A CA 1
ATOM 1881 C C . GLN A 1 237 ? 15.215 9.957 12.449 1.00 63.59 237 GLN A C 1
ATOM 1883 O O . GLN A 1 237 ? 14.399 9.341 11.770 1.00 63.59 237 GLN A O 1
ATOM 1888 N N . LEU A 1 238 ? 16.525 9.936 12.160 1.00 64.94 238 LEU A N 1
ATOM 1889 C CA . LEU A 1 238 ? 17.100 9.168 11.051 1.00 64.94 238 LEU A CA 1
ATOM 1890 C C . LEU A 1 238 ? 18.350 8.422 11.494 1.00 64.94 238 LEU A C 1
ATOM 1892 O O . LEU A 1 238 ? 19.362 9.006 11.889 1.00 64.94 238 LEU A O 1
ATOM 1896 N N . THR A 1 239 ? 18.293 7.112 11.313 1.00 65.88 239 THR A N 1
ATOM 1897 C CA . THR A 1 239 ? 19.433 6.218 11.456 1.00 65.88 239 THR A CA 1
ATOM 1898 C C . THR A 1 239 ? 19.695 5.558 10.113 1.00 65.88 239 THR A C 1
ATOM 1900 O O . THR A 1 239 ? 18.771 5.127 9.424 1.00 65.88 239 THR A O 1
ATOM 1903 N N . ILE A 1 240 ? 20.962 5.513 9.717 1.00 74.75 240 ILE A N 1
ATOM 1904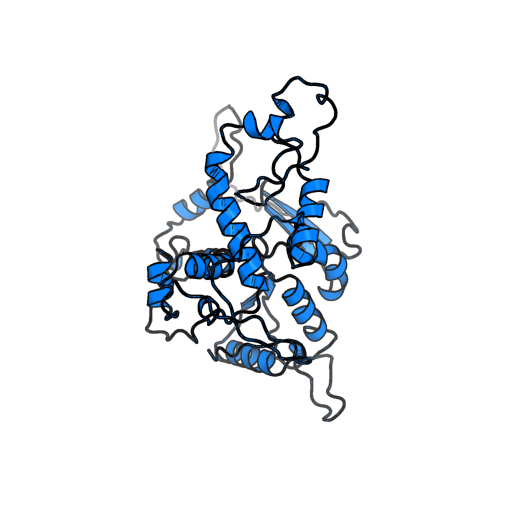 C CA . ILE A 1 240 ? 21.394 4.779 8.533 1.00 74.75 240 ILE A CA 1
ATOM 1905 C C . ILE A 1 240 ? 22.139 3.553 9.023 1.00 74.75 240 ILE A C 1
ATOM 1907 O O . ILE A 1 240 ? 23.139 3.669 9.727 1.00 74.75 240 ILE A O 1
ATOM 1911 N N . THR A 1 241 ? 21.650 2.381 8.638 1.00 75.12 241 THR A N 1
ATOM 1912 C CA . THR A 1 241 ? 22.304 1.111 8.942 1.00 75.12 241 THR A CA 1
ATOM 1913 C C . THR A 1 241 ? 22.857 0.522 7.654 1.00 75.12 241 THR A C 1
ATOM 1915 O O . THR A 1 241 ? 22.102 0.223 6.731 1.00 75.12 241 THR A O 1
ATOM 1918 N N . GLY A 1 242 ? 24.179 0.382 7.585 1.00 78.69 242 GLY A N 1
ATOM 1919 C CA . GLY A 1 242 ? 24.861 -0.345 6.524 1.00 78.69 242 GLY A CA 1
ATOM 1920 C C . GLY A 1 242 ? 25.073 -1.793 6.946 1.00 78.69 242 GLY A C 1
ATOM 1921 O O . GLY A 1 242 ? 25.630 -2.051 8.010 1.00 78.69 242 GLY A O 1
ATOM 1922 N N . ILE A 1 243 ? 24.637 -2.737 6.116 1.00 81.31 243 ILE A N 1
ATOM 1923 C CA . ILE A 1 243 ? 24.811 -4.174 6.337 1.00 81.31 243 ILE A CA 1
ATOM 1924 C C . ILE A 1 243 ? 25.619 -4.730 5.168 1.00 81.31 243 ILE A C 1
ATOM 1926 O O . ILE A 1 243 ? 25.211 -4.610 4.015 1.00 81.31 243 ILE A O 1
ATOM 1930 N N . GLN A 1 244 ? 26.772 -5.328 5.457 1.00 84.00 244 GLN A N 1
ATOM 1931 C CA . GLN A 1 244 ? 27.668 -5.892 4.452 1.00 84.00 244 GLN A CA 1
ATOM 1932 C C . GLN A 1 244 ? 27.394 -7.392 4.279 1.00 84.00 244 GLN A C 1
ATOM 1934 O O . GLN A 1 244 ? 28.180 -8.238 4.703 1.00 84.00 244 GLN A O 1
ATOM 1939 N N . ALA A 1 245 ? 26.257 -7.713 3.665 1.00 81.56 245 ALA A N 1
ATOM 1940 C CA . ALA A 1 245 ? 25.852 -9.079 3.333 1.00 81.56 245 ALA A CA 1
ATOM 1941 C C . ALA A 1 245 ? 24.910 -9.094 2.123 1.00 81.56 245 ALA A C 1
ATOM 1943 O O . ALA A 1 245 ? 24.381 -8.053 1.722 1.00 81.56 245 ALA A O 1
ATOM 1944 N N . ASN A 1 246 ? 24.666 -10.279 1.561 1.00 81.94 246 ASN A N 1
ATOM 1945 C CA . ASN A 1 246 ? 23.608 -10.438 0.569 1.00 81.94 246 ASN A CA 1
ATOM 1946 C C . ASN A 1 246 ? 22.237 -10.305 1.236 1.00 81.94 246 ASN A C 1
ATOM 1948 O O . ASN A 1 246 ? 22.009 -10.822 2.330 1.00 81.94 246 ASN A O 1
ATOM 1952 N N . TYR A 1 247 ? 21.288 -9.672 0.544 1.00 83.44 247 TYR A N 1
ATOM 1953 C CA . TYR A 1 247 ? 19.939 -9.483 1.078 1.00 83.44 247 TYR A CA 1
ATOM 1954 C C . TYR A 1 247 ? 19.249 -10.811 1.431 1.00 83.44 247 TYR A C 1
ATOM 1956 O O . TYR A 1 247 ? 18.548 -10.889 2.436 1.00 83.44 247 TYR A O 1
ATOM 1964 N N . SER A 1 248 ? 19.484 -11.873 0.655 1.00 81.12 248 SER A N 1
ATOM 1965 C CA . SER A 1 248 ? 18.929 -13.212 0.903 1.00 81.12 248 SER A CA 1
ATOM 1966 C C . SER A 1 248 ? 19.315 -13.797 2.268 1.00 81.12 248 SER A C 1
ATOM 1968 O O . SER A 1 248 ? 18.530 -14.539 2.851 1.00 81.12 248 SER A O 1
ATOM 1970 N N . GLU A 1 249 ? 20.490 -13.448 2.795 1.00 80.50 249 GLU A N 1
ATOM 1971 C CA . GLU A 1 249 ? 20.995 -13.944 4.082 1.00 80.50 249 GLU A CA 1
ATOM 1972 C C . GLU A 1 249 ? 20.319 -13.249 5.271 1.00 80.50 249 GLU A C 1
ATOM 1974 O O . GLU A 1 249 ? 20.138 -13.851 6.330 1.00 80.50 249 GLU A O 1
ATOM 1979 N N . VAL A 1 250 ? 19.914 -11.989 5.089 1.00 83.06 250 VAL A N 1
ATOM 1980 C CA . VAL A 1 250 ? 19.336 -11.159 6.155 1.00 83.06 250 VAL A CA 1
ATOM 1981 C C . VAL A 1 250 ? 17.815 -11.033 6.068 1.00 83.06 250 VAL A C 1
ATOM 1983 O O . VAL A 1 250 ? 17.172 -10.776 7.082 1.00 83.06 250 VAL A O 1
ATOM 1986 N N . HIS A 1 251 ? 17.212 -11.277 4.900 1.00 82.25 251 HIS A N 1
ATOM 1987 C CA . HIS A 1 251 ? 15.763 -11.196 4.687 1.00 82.25 251 HIS A CA 1
ATOM 1988 C C . HIS A 1 251 ? 14.926 -11.964 5.728 1.00 82.25 251 HIS A C 1
ATOM 1990 O O . HIS A 1 251 ? 13.965 -11.374 6.224 1.00 82.25 251 HIS A O 1
ATOM 1996 N N . PRO A 1 252 ? 15.274 -13.202 6.149 1.00 82.38 252 PRO A N 1
ATOM 1997 C CA . PRO A 1 252 ? 14.489 -13.929 7.151 1.00 82.38 252 PRO A CA 1
ATOM 1998 C C . PRO A 1 252 ? 14.354 -13.197 8.493 1.00 82.38 252 PRO A C 1
ATOM 2000 O O . PRO A 1 252 ? 13.391 -13.430 9.218 1.00 82.38 252 PRO A O 1
ATOM 2003 N N . GLN A 1 253 ? 15.297 -12.308 8.826 1.00 78.56 253 GLN A N 1
ATOM 2004 C CA . GLN A 1 253 ? 15.249 -11.503 10.049 1.00 78.56 253 GLN A CA 1
ATOM 2005 C C . GLN A 1 253 ? 14.249 -10.342 9.937 1.00 78.56 253 GLN A C 1
ATOM 2007 O O . GLN A 1 253 ? 13.721 -9.898 10.952 1.00 78.56 253 GLN A O 1
ATOM 2012 N N . PHE A 1 254 ? 13.974 -9.872 8.715 1.00 76.88 254 PHE A N 1
ATOM 2013 C CA . PHE A 1 254 ? 13.136 -8.700 8.447 1.00 76.88 254 PHE A CA 1
ATOM 2014 C C . PHE A 1 254 ? 11.769 -9.027 7.835 1.00 76.88 254 PHE A C 1
ATOM 2016 O O . PHE A 1 254 ? 10.894 -8.163 7.803 1.00 76.88 254 PHE A O 1
ATOM 2023 N N . GLN A 1 255 ? 11.565 -10.247 7.332 1.00 74.12 255 GLN A N 1
ATOM 2024 C CA . GLN A 1 255 ? 10.382 -10.608 6.539 1.00 74.12 255 GLN A CA 1
ATOM 2025 C C . GLN A 1 255 ? 9.044 -10.338 7.258 1.00 74.12 255 GLN A C 1
ATOM 2027 O O . GLN A 1 255 ? 8.060 -10.016 6.602 1.00 74.12 255 GLN A O 1
ATOM 2032 N N . GLU A 1 256 ? 9.018 -10.429 8.593 1.00 71.25 256 GLU A N 1
ATOM 2033 C CA . GLU A 1 256 ? 7.829 -10.190 9.431 1.00 71.25 256 GLU A CA 1
ATOM 2034 C C . GLU A 1 256 ? 7.682 -8.720 9.878 1.00 71.25 256 GLU A C 1
ATOM 2036 O O . GLU A 1 256 ? 6.650 -8.345 10.428 1.00 71.25 256 GLU A O 1
ATOM 2041 N N . THR A 1 257 ? 8.711 -7.886 9.687 1.00 72.88 257 THR A N 1
ATOM 2042 C CA . THR A 1 257 ? 8.718 -6.476 10.127 1.00 72.88 257 THR A CA 1
ATOM 2043 C C . THR A 1 257 ? 8.342 -5.483 9.037 1.00 72.88 257 THR A C 1
ATOM 2045 O O . THR A 1 257 ? 8.029 -4.344 9.368 1.00 72.88 257 THR A O 1
ATOM 2048 N N . PHE A 1 258 ? 8.379 -5.885 7.766 1.00 75.44 258 PHE A N 1
ATOM 2049 C CA . PHE A 1 258 ? 8.083 -4.977 6.662 1.00 75.44 258 PHE A CA 1
ATOM 2050 C C . PHE A 1 258 ? 6.606 -4.570 6.634 1.00 75.44 258 PHE A C 1
ATOM 2052 O O . PHE A 1 258 ? 5.713 -5.423 6.600 1.00 75.44 258 PHE A O 1
ATOM 2059 N N . ASP A 1 259 ? 6.357 -3.264 6.574 1.00 72.31 259 ASP A N 1
ATOM 2060 C CA . ASP A 1 259 ? 5.033 -2.690 6.353 1.00 72.31 259 ASP A CA 1
ATOM 2061 C C . ASP A 1 259 ? 4.931 -2.142 4.913 1.00 72.31 259 ASP A C 1
ATOM 2063 O O . ASP A 1 259 ? 5.627 -1.188 4.546 1.00 72.31 259 ASP A O 1
ATOM 2067 N N . PRO A 1 260 ? 4.033 -2.690 4.069 1.00 74.31 260 PRO A N 1
ATOM 2068 C CA . PRO A 1 260 ? 3.866 -2.246 2.686 1.00 74.31 260 PRO A CA 1
ATOM 2069 C C . PRO A 1 260 ? 3.407 -0.788 2.535 1.00 74.31 260 PRO A C 1
ATOM 2071 O O . PRO A 1 260 ? 3.438 -0.257 1.423 1.00 74.31 260 PRO A O 1
ATOM 2074 N N . TYR A 1 261 ? 2.955 -0.142 3.614 1.00 60.81 261 TYR A N 1
ATOM 2075 C CA . TYR A 1 261 ? 2.518 1.254 3.606 1.00 60.81 261 TYR A CA 1
ATOM 2076 C C . TYR A 1 261 ? 3.587 2.248 4.056 1.00 60.81 261 TYR A C 1
ATOM 2078 O O . TYR A 1 261 ? 3.408 3.441 3.805 1.00 60.81 261 TYR A O 1
ATOM 2086 N N . THR A 1 262 ? 4.653 1.805 4.724 1.00 61.81 262 THR A N 1
ATOM 2087 C CA . THR A 1 262 ? 5.710 2.700 5.231 1.00 61.81 262 THR A CA 1
ATOM 2088 C C . THR A 1 262 ? 7.083 2.384 4.672 1.00 61.81 262 THR A C 1
ATOM 2090 O O . THR A 1 262 ? 7.937 3.274 4.657 1.00 61.81 262 THR A O 1
ATOM 2093 N N . ASP A 1 263 ? 7.271 1.174 4.147 1.00 73.19 263 ASP A N 1
ATOM 2094 C CA . ASP A 1 263 ? 8.573 0.675 3.735 1.00 73.19 263 ASP A CA 1
ATOM 2095 C C . ASP A 1 263 ? 8.673 0.560 2.210 1.00 73.19 263 ASP A C 1
ATOM 2097 O O . ASP A 1 263 ? 7.730 0.181 1.504 1.00 73.19 263 ASP A O 1
ATOM 2101 N N . ALA A 1 264 ? 9.857 0.880 1.691 1.00 77.00 264 ALA A N 1
ATOM 2102 C CA . ALA A 1 264 ? 10.189 0.809 0.276 1.00 77.00 264 ALA A CA 1
ATOM 2103 C C . ALA A 1 264 ? 11.558 0.163 0.079 1.00 77.00 264 ALA A C 1
ATOM 2105 O O . ALA A 1 264 ? 12.491 0.398 0.848 1.00 77.00 264 ALA A O 1
ATOM 2106 N N . PHE A 1 265 ? 11.703 -0.564 -1.024 1.00 81.50 265 PHE A N 1
ATOM 2107 C CA . PHE A 1 265 ? 12.993 -1.027 -1.515 1.00 81.50 265 PHE A CA 1
ATOM 2108 C C . PHE A 1 265 ? 13.489 -0.106 -2.623 1.00 81.50 265 PHE A C 1
ATOM 2110 O O . PHE A 1 265 ? 12.750 0.206 -3.554 1.00 81.50 265 PHE A O 1
ATOM 2117 N N . PHE A 1 266 ? 14.758 0.288 -2.550 1.00 80.00 266 PHE A N 1
ATOM 2118 C CA . PHE A 1 266 ? 15.444 1.013 -3.616 1.00 80.00 266 PHE A CA 1
ATOM 2119 C C . PHE A 1 266 ? 16.624 0.182 -4.111 1.00 80.00 266 PHE A C 1
ATOM 2121 O O . PHE A 1 266 ? 17.514 -0.161 -3.333 1.00 80.00 266 PHE A O 1
ATOM 2128 N N . LEU A 1 267 ? 16.627 -0.147 -5.402 1.00 79.88 267 LEU A N 1
ATOM 2129 C CA . LEU A 1 267 ? 17.652 -0.973 -6.035 1.00 79.88 267 LEU A CA 1
ATOM 2130 C C . LEU A 1 267 ? 18.517 -0.097 -6.947 1.00 79.88 267 LEU A C 1
ATOM 2132 O O . LEU A 1 267 ? 18.080 0.333 -8.016 1.00 79.88 267 LEU A O 1
ATOM 2136 N N . PHE A 1 268 ? 19.748 0.167 -6.502 1.00 69.94 268 PHE A N 1
ATOM 2137 C CA . PHE A 1 268 ? 20.648 1.168 -7.085 1.00 69.94 268 PHE A CA 1
ATOM 2138 C C . PHE A 1 268 ? 21.672 0.617 -8.097 1.00 69.94 268 PHE A C 1
ATOM 2140 O O . PHE A 1 268 ? 22.694 1.266 -8.298 1.00 69.94 268 PHE A O 1
ATOM 2147 N N . SER A 1 269 ? 21.392 -0.514 -8.772 1.00 61.44 269 SER A N 1
ATOM 2148 C CA . SER A 1 269 ? 22.316 -1.335 -9.604 1.00 61.44 269 SER A CA 1
ATOM 2149 C C . SER A 1 269 ? 22.919 -2.518 -8.819 1.00 61.44 269 SER A C 1
ATOM 2151 O O . SER A 1 269 ? 23.204 -2.358 -7.631 1.00 61.44 269 SER A O 1
ATOM 2153 N N . PRO A 1 270 ? 23.138 -3.701 -9.433 1.00 65.38 270 PRO A N 1
ATOM 2154 C CA . PRO A 1 270 ? 22.997 -4.029 -10.858 1.00 65.38 270 PRO A CA 1
ATOM 2155 C C . PRO A 1 270 ? 21.554 -4.272 -11.324 1.00 65.38 270 PRO A C 1
ATOM 2157 O O . PRO A 1 270 ? 20.709 -4.728 -10.558 1.00 65.38 270 PRO A O 1
ATOM 2160 N N . GLY A 1 271 ? 21.284 -3.945 -12.593 1.00 73.69 271 GLY A N 1
ATOM 2161 C CA . GLY A 1 271 ? 19.981 -4.151 -13.234 1.00 73.69 271 GLY A CA 1
ATOM 2162 C C . GLY A 1 271 ? 19.667 -5.632 -13.474 1.00 73.69 271 GLY A C 1
ATOM 2163 O O . GLY A 1 271 ? 20.552 -6.442 -13.758 1.00 73.69 271 GLY A O 1
ATOM 2164 N N . PHE A 1 272 ? 18.391 -5.991 -13.373 1.00 84.69 272 PHE A N 1
ATOM 2165 C CA . PHE A 1 272 ? 17.878 -7.360 -13.496 1.00 84.69 272 PHE A CA 1
ATOM 2166 C C . PHE A 1 272 ? 18.236 -8.064 -14.812 1.00 84.69 272 PHE A C 1
ATOM 2168 O O . PHE A 1 272 ? 18.454 -9.281 -14.839 1.00 84.69 272 PHE A O 1
ATOM 2175 N N . GLY A 1 273 ? 18.301 -7.298 -15.900 1.00 82.44 273 GLY A N 1
ATOM 2176 C CA . GLY A 1 273 ? 18.506 -7.785 -17.256 1.00 82.44 273 GLY A CA 1
ATOM 2177 C C . GLY A 1 273 ? 19.968 -7.906 -17.668 1.00 82.44 273 GLY A C 1
ATOM 2178 O O . GLY A 1 273 ? 20.243 -8.226 -18.825 1.00 82.44 273 GLY A O 1
AT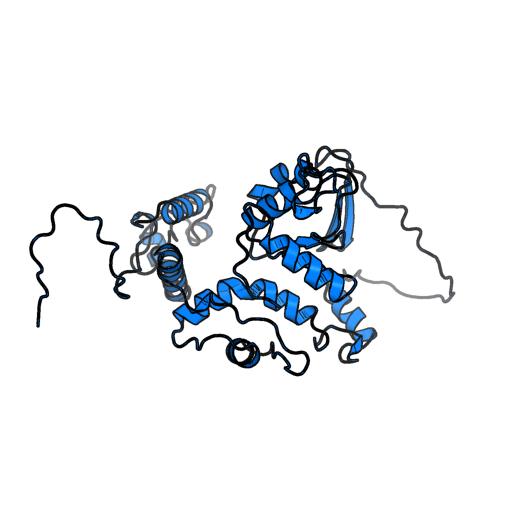OM 2179 N N . PHE A 1 274 ? 20.919 -7.652 -16.769 1.00 85.38 274 PHE A N 1
ATOM 2180 C CA . PHE A 1 274 ? 22.332 -7.879 -17.057 1.00 85.38 274 PHE A CA 1
ATOM 2181 C C . PHE A 1 274 ? 22.682 -9.372 -16.981 1.00 85.38 274 PHE A C 1
ATOM 2183 O O . PHE A 1 274 ? 22.030 -10.126 -16.258 1.00 85.38 274 PHE A O 1
ATOM 2190 N N . PRO A 1 275 ? 23.698 -9.831 -17.731 1.00 84.38 275 PRO A N 1
ATOM 2191 C CA . PRO A 1 275 ? 24.223 -11.175 -17.558 1.00 84.38 275 PRO A CA 1
ATOM 2192 C C . PRO A 1 275 ? 24.896 -11.300 -16.186 1.00 84.38 275 PRO A C 1
ATOM 2194 O O . PRO A 1 275 ? 25.636 -10.416 -15.750 1.00 84.38 275 PRO A O 1
ATOM 2197 N N . SER A 1 276 ? 24.636 -12.416 -15.521 1.00 82.88 276 SER A N 1
ATOM 2198 C CA . SER A 1 276 ? 25.317 -12.838 -14.310 1.00 82.88 276 SER A CA 1
ATOM 2199 C C . SER A 1 276 ? 26.789 -13.084 -14.612 1.00 82.88 276 SER A C 1
ATOM 2201 O O . SER A 1 276 ? 27.142 -13.707 -15.618 1.00 82.88 276 SER A O 1
ATOM 2203 N N . MET A 1 277 ? 27.654 -12.617 -13.717 1.00 80.12 277 MET A N 1
ATOM 2204 C CA . MET A 1 277 ? 29.092 -12.889 -13.796 1.00 80.12 277 MET A CA 1
ATOM 2205 C C . MET A 1 277 ? 29.452 -14.254 -13.200 1.00 80.12 277 MET A C 1
ATOM 2207 O O . MET A 1 277 ? 30.571 -14.728 -13.388 1.00 80.12 277 MET A O 1
ATOM 2211 N N . THR A 1 278 ? 28.523 -14.869 -12.461 1.00 79.81 278 THR A N 1
ATOM 2212 C CA . THR A 1 278 ? 28.772 -16.075 -11.661 1.00 79.81 278 THR A CA 1
ATOM 2213 C C . THR A 1 278 ? 27.968 -17.284 -12.131 1.00 79.81 278 THR A C 1
ATOM 2215 O O . THR A 1 278 ? 28.474 -18.403 -12.064 1.00 79.81 278 THR A O 1
ATOM 2218 N N . SER A 1 279 ? 26.761 -17.075 -12.662 1.00 80.81 279 SER A N 1
ATOM 2219 C CA . SER A 1 279 ? 25.835 -18.155 -13.011 1.00 80.81 279 SER A CA 1
ATOM 2220 C C . SER A 1 279 ? 25.728 -18.370 -14.525 1.00 80.81 279 SER A C 1
ATOM 2222 O O . SER A 1 279 ? 25.441 -17.444 -15.287 1.00 80.81 279 SER A O 1
ATOM 2224 N N . LEU A 1 280 ? 25.914 -19.618 -14.969 1.00 85.00 280 LEU A N 1
ATOM 2225 C CA . LEU A 1 280 ? 25.797 -20.043 -16.370 1.00 85.00 280 LEU A CA 1
ATOM 2226 C C . LEU A 1 280 ? 24.583 -20.962 -16.564 1.00 85.00 280 LEU A C 1
ATOM 2228 O O . LEU A 1 280 ? 24.236 -21.742 -15.683 1.00 85.00 280 LEU A O 1
ATOM 2232 N N . SER A 1 281 ? 23.958 -20.887 -17.738 1.00 79.50 281 SER A N 1
ATOM 2233 C CA . SER A 1 281 ? 22.886 -21.790 -18.156 1.00 79.50 281 SER A CA 1
ATOM 2234 C C . SER A 1 281 ? 23.441 -23.185 -18.433 1.00 79.50 281 SER A C 1
ATOM 2236 O O . SER A 1 281 ? 24.356 -23.338 -19.245 1.00 79.50 281 SER A O 1
ATOM 2238 N N . GLU A 1 282 ? 22.843 -24.203 -17.816 1.00 76.75 282 GLU A N 1
ATOM 2239 C CA . GLU A 1 282 ? 23.214 -25.614 -18.004 1.00 76.75 282 GLU A CA 1
ATOM 2240 C C . GLU A 1 282 ? 22.964 -26.114 -19.437 1.00 76.75 282 GLU A C 1
ATOM 2242 O O . GLU A 1 282 ? 23.601 -27.066 -19.881 1.00 76.75 282 GLU A O 1
ATOM 2247 N N . ILE A 1 283 ? 22.052 -25.464 -20.169 1.00 77.56 283 ILE A N 1
ATOM 2248 C CA . ILE A 1 283 ? 21.612 -25.895 -21.503 1.00 77.56 283 ILE A CA 1
ATOM 2249 C C . ILE A 1 283 ? 22.524 -25.321 -22.596 1.00 77.56 283 ILE A C 1
ATOM 2251 O O . ILE A 1 283 ? 22.937 -26.040 -23.503 1.00 77.56 283 ILE A O 1
ATOM 2255 N N . ASP A 1 284 ? 22.863 -24.031 -22.494 1.00 80.50 284 ASP A N 1
ATOM 2256 C CA . ASP A 1 284 ? 23.524 -23.282 -23.574 1.00 80.50 284 ASP A CA 1
ATOM 2257 C C . ASP A 1 284 ? 24.945 -22.808 -23.227 1.00 80.50 284 ASP A C 1
ATOM 2259 O O . ASP A 1 284 ? 25.630 -22.236 -24.079 1.00 80.50 284 ASP A O 1
ATOM 2263 N N . GLY A 1 285 ? 25.384 -22.957 -21.971 1.00 80.12 285 GLY A N 1
ATOM 2264 C CA . GLY A 1 285 ? 26.677 -22.454 -21.485 1.00 80.12 285 GLY A CA 1
ATOM 2265 C C . GLY A 1 285 ? 26.809 -20.923 -21.485 1.00 80.12 285 GLY A C 1
ATOM 2266 O O . GLY A 1 285 ? 27.899 -20.394 -21.278 1.00 80.12 285 GLY A O 1
ATOM 2267 N N . ARG A 1 286 ? 25.715 -20.195 -21.739 1.00 83.56 286 ARG A N 1
ATOM 2268 C CA . ARG A 1 286 ? 25.654 -18.725 -21.719 1.00 83.56 286 ARG A CA 1
ATOM 2269 C C . ARG A 1 286 ? 25.363 -18.217 -20.304 1.00 83.56 286 ARG A C 1
ATOM 2271 O O . ARG A 1 286 ? 24.662 -18.912 -19.570 1.00 83.56 286 ARG A O 1
ATOM 2278 N N . PRO A 1 287 ? 25.840 -17.022 -19.917 1.00 82.56 287 PRO A N 1
ATOM 2279 C CA . PRO A 1 287 ? 25.504 -16.440 -18.622 1.00 82.56 287 PRO A CA 1
ATOM 2280 C C . PRO A 1 287 ? 23.993 -16.249 -18.481 1.00 82.56 287 PRO A C 1
ATOM 2282 O O . PRO A 1 287 ? 23.332 -15.774 -19.409 1.00 82.56 287 PRO A O 1
ATOM 2285 N N . LEU A 1 288 ? 23.457 -16.642 -17.323 1.00 83.44 288 LEU A N 1
ATOM 2286 C CA . LEU A 1 288 ? 22.063 -16.381 -16.965 1.00 83.44 288 LEU A CA 1
ATOM 2287 C C . LEU A 1 288 ? 21.851 -14.877 -16.791 1.00 83.44 288 LEU A C 1
ATOM 2289 O O . LEU A 1 288 ? 22.797 -14.149 -16.518 1.00 83.44 288 LEU A O 1
ATOM 2293 N N . LEU A 1 289 ? 20.617 -14.397 -16.924 1.00 86.44 289 LEU A N 1
ATOM 2294 C CA . LEU A 1 289 ? 20.292 -13.042 -16.474 1.00 86.44 289 LEU A CA 1
ATOM 2295 C C . LEU A 1 289 ? 20.365 -12.991 -14.946 1.00 86.44 289 LEU A C 1
ATOM 2297 O O . LEU A 1 289 ? 20.044 -13.983 -14.289 1.00 86.44 289 LEU A O 1
ATOM 2301 N N . GLN A 1 290 ? 20.736 -11.850 -14.370 1.00 85.88 290 GLN A N 1
ATOM 2302 C CA . GLN A 1 290 ? 20.858 -11.729 -12.915 1.00 85.88 290 GLN A CA 1
ATOM 2303 C C . GLN A 1 290 ? 19.536 -12.020 -12.192 1.00 85.88 290 GLN A C 1
ATOM 2305 O O . GLN A 1 290 ? 19.545 -12.606 -11.112 1.00 85.88 290 GLN A O 1
ATOM 2310 N N . ILE A 1 291 ? 18.392 -11.702 -12.810 1.00 84.00 291 ILE A N 1
ATOM 2311 C CA . ILE A 1 291 ? 17.066 -12.074 -12.291 1.00 84.00 291 ILE A CA 1
ATOM 2312 C C . ILE A 1 291 ? 16.800 -13.581 -12.250 1.00 84.00 291 ILE A C 1
ATOM 2314 O O . ILE A 1 291 ? 16.024 -14.042 -11.425 1.00 84.00 291 ILE A O 1
ATOM 2318 N N . ALA A 1 292 ? 17.443 -14.362 -13.115 1.00 81.00 292 ALA A N 1
ATOM 2319 C CA . ALA A 1 292 ? 17.326 -15.819 -13.129 1.00 81.00 292 ALA A CA 1
ATOM 2320 C C . ALA A 1 292 ? 18.427 -16.502 -12.301 1.00 81.00 292 ALA A C 1
ATOM 2322 O O . ALA A 1 292 ? 18.395 -17.715 -12.102 1.00 81.00 292 ALA A O 1
ATOM 2323 N N . SER A 1 293 ? 19.420 -15.739 -11.845 1.00 82.19 293 SER A N 1
ATOM 2324 C CA . SER A 1 293 ? 20.568 -16.243 -11.103 1.00 82.19 293 SER A CA 1
ATOM 2325 C C . SER A 1 293 ? 20.199 -16.473 -9.628 1.00 82.19 293 SER A C 1
ATOM 2327 O O . SER A 1 293 ? 19.803 -15.521 -8.947 1.00 82.19 293 SER A O 1
ATOM 2329 N N . PRO A 1 294 ? 20.338 -17.705 -9.095 1.00 76.62 294 PRO A N 1
ATOM 2330 C CA . PRO A 1 294 ? 19.985 -18.013 -7.705 1.00 76.62 294 PRO A CA 1
ATOM 2331 C C . PRO A 1 294 ? 20.853 -17.295 -6.664 1.00 76.62 294 PRO A C 1
ATOM 2333 O O . PRO A 1 294 ? 20.404 -17.063 -5.546 1.00 76.62 294 PRO A O 1
ATOM 2336 N N . SER A 1 295 ? 22.094 -16.961 -7.025 1.00 74.44 295 SER A N 1
ATOM 2337 C CA . SER A 1 295 ? 23.059 -16.259 -6.171 1.00 74.44 295 SER A CA 1
ATOM 2338 C C . SER A 1 295 ? 22.882 -14.738 -6.166 1.00 74.44 295 SER A C 1
ATOM 2340 O O . SER A 1 295 ? 23.524 -14.064 -5.367 1.00 74.44 295 SER A O 1
ATOM 2342 N N . GLU A 1 296 ? 22.043 -14.195 -7.052 1.00 83.06 296 GLU A N 1
ATOM 2343 C CA . GLU A 1 296 ? 21.837 -12.754 -7.226 1.00 83.06 296 GLU A CA 1
ATOM 2344 C C . GLU A 1 296 ? 20.355 -12.409 -6.981 1.00 83.06 296 GLU A C 1
ATOM 2346 O O . GLU A 1 296 ? 19.863 -12.531 -5.859 1.00 83.06 296 GLU A O 1
ATOM 2351 N N . TRP A 1 297 ? 19.612 -11.984 -8.007 1.00 85.44 297 TRP A N 1
ATOM 2352 C CA . TRP A 1 297 ? 18.245 -11.481 -7.840 1.00 85.44 297 TRP A CA 1
ATOM 2353 C C . TRP A 1 297 ? 17.175 -12.576 -7.800 1.00 85.44 297 TRP A C 1
ATOM 2355 O O . TRP A 1 297 ? 16.081 -12.315 -7.298 1.00 85.44 297 TRP A O 1
ATOM 2365 N N . GLY A 1 298 ? 17.465 -13.789 -8.280 1.00 80.19 298 GLY A N 1
ATOM 2366 C CA . GLY A 1 298 ? 16.455 -14.838 -8.460 1.00 80.19 298 GLY A CA 1
ATOM 2367 C C . GLY A 1 298 ? 15.758 -15.272 -7.174 1.00 80.19 298 GLY A C 1
ATOM 2368 O O . GLY A 1 298 ? 14.547 -15.467 -7.172 1.00 80.19 298 GLY A O 1
ATOM 2369 N N . ALA A 1 299 ? 16.485 -15.353 -6.058 1.00 79.44 299 ALA A N 1
ATOM 2370 C CA . ALA A 1 299 ? 15.880 -15.619 -4.750 1.00 79.44 299 ALA A CA 1
ATOM 2371 C C . ALA A 1 299 ? 15.339 -14.344 -4.071 1.00 79.44 299 ALA A C 1
ATOM 2373 O O . ALA A 1 299 ? 14.408 -14.403 -3.270 1.00 79.44 299 ALA A O 1
ATOM 2374 N N . VAL A 1 300 ? 15.922 -13.185 -4.386 1.00 84.50 300 VAL A N 1
ATOM 2375 C CA . VAL A 1 300 ? 15.678 -11.916 -3.685 1.00 84.50 300 VAL A CA 1
ATOM 2376 C C . VAL A 1 300 ? 14.400 -11.229 -4.166 1.00 84.50 300 VAL A C 1
ATOM 2378 O O . VAL A 1 300 ? 13.625 -10.747 -3.344 1.00 84.50 300 VAL A O 1
ATOM 2381 N N . VAL A 1 301 ? 14.136 -11.202 -5.475 1.00 85.06 301 VAL A N 1
ATOM 2382 C CA . VAL A 1 301 ? 12.950 -10.532 -6.039 1.00 85.06 301 VAL A CA 1
ATOM 2383 C C . VAL A 1 301 ? 11.642 -11.168 -5.553 1.00 85.06 301 VAL A C 1
ATOM 2385 O O . VAL A 1 301 ? 10.798 -10.420 -5.057 1.00 85.06 301 VAL A O 1
ATOM 2388 N N . PRO A 1 302 ? 11.455 -12.504 -5.584 1.00 83.69 302 PRO A N 1
ATOM 2389 C CA . PRO A 1 302 ? 10.256 -13.126 -5.020 1.00 83.69 302 PRO A CA 1
ATOM 2390 C C . PRO A 1 302 ? 10.081 -12.841 -3.522 1.00 83.69 302 PRO A C 1
ATOM 2392 O O . PRO A 1 302 ? 8.969 -12.561 -3.075 1.00 83.69 302 PRO A O 1
ATOM 2395 N N . ALA A 1 303 ? 11.179 -12.845 -2.758 1.00 80.44 303 ALA A N 1
ATOM 2396 C CA . ALA A 1 303 ? 11.172 -12.530 -1.332 1.00 80.44 303 ALA A CA 1
ATOM 2397 C C . ALA A 1 303 ? 10.744 -11.075 -1.060 1.00 80.44 303 ALA A C 1
ATOM 2399 O O . ALA A 1 303 ? 9.889 -10.825 -0.212 1.00 80.44 303 ALA A O 1
ATOM 2400 N N . MET A 1 304 ? 11.254 -10.110 -1.834 1.00 83.44 304 MET A N 1
ATOM 2401 C CA . MET A 1 304 ? 10.815 -8.712 -1.749 1.00 83.44 304 MET A CA 1
ATOM 2402 C C . MET A 1 304 ? 9.349 -8.555 -2.164 1.00 83.44 304 MET A C 1
ATOM 2404 O O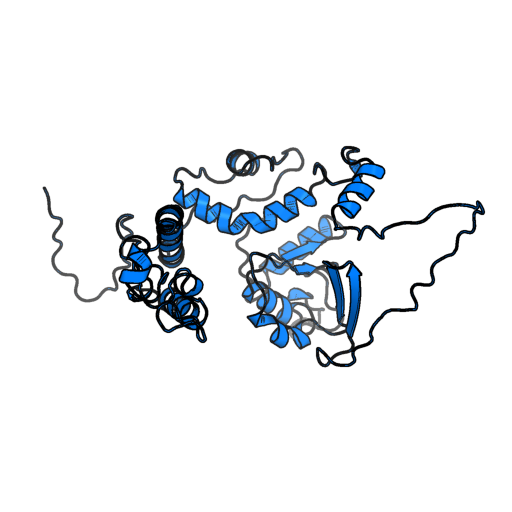 . MET A 1 304 ? 8.594 -7.876 -1.476 1.00 83.44 304 MET A O 1
ATOM 2408 N N . LEU A 1 305 ? 8.899 -9.213 -3.236 1.00 84.81 305 LEU A N 1
ATOM 2409 C CA . LEU A 1 305 ? 7.498 -9.146 -3.669 1.00 84.81 305 LEU A CA 1
ATOM 2410 C C . LEU A 1 305 ? 6.531 -9.725 -2.624 1.00 84.81 305 LEU A C 1
ATOM 2412 O O . LEU A 1 305 ? 5.417 -9.216 -2.477 1.00 84.81 305 LEU A O 1
ATOM 2416 N N . ALA A 1 306 ? 6.954 -10.736 -1.857 1.00 81.25 306 ALA A N 1
ATOM 2417 C CA . ALA A 1 306 ? 6.157 -11.306 -0.772 1.00 81.25 306 ALA A CA 1
ATOM 2418 C C . ALA A 1 306 ? 5.828 -10.281 0.331 1.00 81.25 306 ALA A C 1
ATOM 2420 O O . ALA A 1 306 ? 4.742 -10.350 0.912 1.00 81.25 306 ALA A O 1
ATOM 2421 N N . THR A 1 307 ? 6.704 -9.294 0.561 1.00 78.19 307 THR A N 1
ATOM 2422 C CA . THR A 1 307 ? 6.473 -8.201 1.530 1.00 78.19 307 THR A CA 1
ATOM 2423 C C . THR A 1 307 ? 5.362 -7.239 1.098 1.00 78.19 307 THR A C 1
ATOM 2425 O O . THR A 1 307 ? 4.766 -6.562 1.930 1.00 78.19 307 THR A O 1
ATOM 2428 N N . ARG A 1 308 ? 5.049 -7.191 -0.208 1.00 79.12 308 ARG A N 1
ATOM 2429 C CA . ARG A 1 308 ? 4.132 -6.223 -0.840 1.00 79.12 308 ARG A CA 1
ATOM 2430 C C . ARG A 1 308 ? 4.571 -4.756 -0.724 1.00 79.12 308 ARG A C 1
ATOM 2432 O O . ARG A 1 308 ? 3.775 -3.876 -1.050 1.00 79.12 308 ARG A O 1
ATOM 2439 N N . CYS A 1 309 ? 5.800 -4.488 -0.290 1.00 74.94 309 CYS A N 1
ATOM 2440 C CA . CYS A 1 309 ? 6.369 -3.145 -0.287 1.00 74.94 309 CYS A CA 1
ATOM 2441 C C . CYS A 1 309 ? 6.621 -2.651 -1.715 1.00 74.94 309 CYS A C 1
ATOM 2443 O O . CYS A 1 309 ? 6.829 -3.432 -2.649 1.00 74.94 309 CYS A O 1
ATOM 2445 N N . ALA A 1 310 ? 6.633 -1.330 -1.884 1.00 76.94 310 ALA A N 1
ATOM 2446 C CA . ALA A 1 310 ? 6.996 -0.722 -3.156 1.00 76.94 310 ALA A CA 1
ATOM 2447 C C . ALA A 1 310 ? 8.482 -0.974 -3.462 1.00 76.94 310 ALA A C 1
ATOM 2449 O O . ALA A 1 310 ? 9.336 -0.796 -2.595 1.00 76.94 310 ALA A O 1
ATOM 2450 N N . ILE A 1 311 ? 8.791 -1.356 -4.703 1.00 80.88 311 ILE A N 1
ATOM 2451 C CA . ILE A 1 311 ? 10.163 -1.567 -5.175 1.00 80.88 311 ILE A CA 1
ATOM 2452 C C . ILE A 1 311 ? 10.460 -0.534 -6.259 1.00 80.88 311 ILE A C 1
ATOM 2454 O O . ILE A 1 311 ? 9.802 -0.499 -7.299 1.00 80.88 311 ILE A O 1
ATOM 2458 N N . PHE A 1 312 ? 11.467 0.297 -6.016 1.00 77.75 312 PHE A N 1
ATOM 2459 C CA . PHE A 1 312 ? 11.990 1.274 -6.958 1.00 77.75 312 PHE A CA 1
ATOM 2460 C C . PHE A 1 312 ? 13.294 0.752 -7.550 1.00 77.75 312 PHE A C 1
ATOM 2462 O O . PHE A 1 312 ? 14.246 0.456 -6.829 1.00 77.75 312 PHE A O 1
ATOM 2469 N N . VAL A 1 313 ? 13.340 0.664 -8.875 1.00 75.75 313 VAL A N 1
ATOM 2470 C CA . VAL A 1 313 ? 14.517 0.209 -9.618 1.00 75.75 313 VAL A CA 1
ATOM 2471 C C . VAL A 1 313 ? 15.052 1.377 -10.425 1.00 75.75 313 VAL A C 1
ATOM 2473 O O . VAL A 1 313 ? 14.300 2.029 -11.150 1.00 75.75 313 VAL A O 1
ATOM 2476 N N . THR A 1 314 ? 16.344 1.659 -10.290 1.00 73.00 314 THR A N 1
ATOM 2477 C CA . THR A 1 314 ? 17.002 2.718 -11.062 1.00 73.00 314 THR A CA 1
ATOM 2478 C C . THR A 1 314 ? 17.769 2.121 -12.236 1.00 73.00 314 THR A C 1
ATOM 2480 O O . THR A 1 314 ? 18.527 1.173 -12.040 1.00 73.00 314 THR A O 1
ATOM 2483 N N . GLY A 1 315 ? 17.627 2.700 -13.430 1.00 71.31 315 GLY A N 1
ATOM 2484 C CA . GLY A 1 315 ? 18.427 2.348 -14.605 1.00 71.31 315 GLY A CA 1
ATOM 2485 C C . GLY A 1 315 ? 19.329 3.501 -15.041 1.00 71.31 315 GLY A C 1
ATOM 2486 O O . GLY A 1 315 ? 18.953 4.667 -14.931 1.00 71.31 315 GLY A O 1
ATOM 2487 N N . PHE A 1 316 ? 20.523 3.174 -15.538 1.00 76.00 316 PHE A N 1
ATOM 2488 C CA . PHE A 1 316 ? 21.497 4.168 -16.002 1.00 76.00 316 PHE A CA 1
ATOM 2489 C C . PHE A 1 316 ? 21.088 4.818 -17.333 1.00 76.00 316 PHE A C 1
ATOM 2491 O O . PHE A 1 316 ? 21.287 6.016 -17.531 1.00 76.00 316 PHE A O 1
ATOM 2498 N N . SER A 1 317 ? 20.495 4.040 -18.244 1.00 80.00 317 SER A N 1
ATOM 2499 C CA . SER A 1 317 ? 20.000 4.512 -19.538 1.00 80.00 317 SER A CA 1
ATOM 2500 C C . SER A 1 317 ? 18.605 3.952 -19.849 1.00 80.00 317 SER A C 1
ATOM 2502 O O . SER A 1 317 ? 18.231 2.914 -19.299 1.00 80.00 317 SER A O 1
ATOM 2504 N N . PRO A 1 318 ? 17.836 4.573 -20.768 1.00 78.06 318 PRO A N 1
ATOM 2505 C CA . PRO A 1 318 ? 16.538 4.041 -21.195 1.00 78.06 318 PRO A CA 1
ATOM 2506 C C . PRO A 1 318 ? 16.618 2.604 -21.730 1.00 78.06 318 PRO A C 1
ATOM 2508 O O . PRO A 1 318 ? 15.717 1.804 -21.500 1.00 78.06 318 PRO A O 1
ATOM 2511 N N . VAL A 1 319 ? 17.726 2.259 -22.394 1.00 82.19 319 VAL A N 1
ATOM 2512 C CA . VAL A 1 319 ? 17.976 0.907 -22.919 1.00 82.19 319 VAL A CA 1
ATOM 2513 C C . VAL A 1 319 ? 18.174 -0.101 -21.786 1.00 82.19 319 VAL A C 1
ATOM 2515 O O . VAL A 1 319 ? 17.745 -1.248 -21.903 1.00 82.19 319 VAL A O 1
ATOM 2518 N N . ASP A 1 320 ? 18.809 0.313 -20.689 1.00 80.81 320 ASP A N 1
ATOM 2519 C CA . ASP A 1 320 ? 18.998 -0.551 -19.521 1.00 80.81 320 ASP A CA 1
ATOM 2520 C C . ASP A 1 320 ? 17.673 -0.779 -18.790 1.00 80.81 320 ASP A C 1
ATOM 2522 O O . ASP A 1 320 ? 17.353 -1.920 -18.468 1.00 80.81 320 ASP A O 1
ATOM 2526 N N . VAL A 1 321 ? 16.854 0.269 -18.640 1.00 81.44 321 VAL A N 1
ATOM 2527 C CA . VAL A 1 321 ? 15.500 0.153 -18.071 1.00 81.44 321 VAL A CA 1
ATOM 2528 C C . VAL A 1 321 ? 14.642 -0.808 -18.895 1.00 81.44 321 VAL A C 1
ATOM 2530 O O . VAL A 1 321 ? 14.007 -1.703 -18.341 1.00 81.44 321 VAL A O 1
ATOM 2533 N N . GLU A 1 322 ? 14.650 -0.679 -20.225 1.00 84.44 322 GLU A N 1
ATOM 2534 C CA . GLU A 1 322 ? 13.889 -1.576 -21.099 1.00 84.44 322 GLU A CA 1
ATOM 2535 C C . GLU A 1 322 ? 14.377 -3.031 -20.994 1.00 84.44 322 GLU A C 1
ATOM 2537 O O . GLU A 1 322 ? 13.572 -3.967 -20.991 1.00 84.44 322 GLU A O 1
ATOM 2542 N N . ARG A 1 323 ? 15.694 -3.241 -20.867 1.00 85.25 323 ARG A N 1
ATOM 2543 C CA . ARG A 1 323 ? 16.273 -4.575 -20.657 1.00 85.25 323 ARG A CA 1
ATOM 2544 C C . ARG A 1 323 ? 15.820 -5.179 -19.327 1.00 85.25 323 ARG A C 1
ATOM 2546 O O . ARG A 1 323 ? 15.444 -6.352 -19.305 1.00 85.25 323 ARG A O 1
ATOM 2553 N N . ASP A 1 324 ? 15.823 -4.392 -18.256 1.00 85.44 324 ASP A N 1
ATOM 2554 C CA . ASP A 1 324 ? 15.384 -4.828 -16.928 1.00 85.44 324 ASP A CA 1
ATOM 2555 C C . ASP A 1 324 ? 13.891 -5.181 -16.927 1.00 85.44 324 ASP A C 1
ATOM 2557 O O . ASP A 1 324 ? 13.514 -6.247 -16.434 1.00 85.44 324 ASP A O 1
ATOM 2561 N N . ILE A 1 325 ? 13.049 -4.372 -17.578 1.00 83.88 325 ILE A N 1
ATOM 2562 C CA . ILE A 1 325 ? 11.614 -4.657 -17.739 1.00 83.88 325 ILE A CA 1
ATOM 2563 C C . ILE A 1 325 ? 11.396 -5.971 -18.495 1.00 83.88 325 ILE A C 1
ATOM 2565 O O . ILE A 1 325 ? 10.656 -6.835 -18.027 1.00 83.88 325 ILE A O 1
ATOM 2569 N N . ARG A 1 326 ? 12.074 -6.166 -19.633 1.00 84.62 326 ARG A N 1
ATOM 2570 C CA . ARG A 1 326 ? 11.967 -7.419 -20.403 1.00 84.62 326 ARG A CA 1
ATOM 2571 C C . ARG A 1 326 ? 12.435 -8.630 -19.602 1.00 84.62 326 ARG A C 1
ATOM 2573 O O . ARG A 1 326 ? 11.894 -9.716 -19.770 1.00 84.62 326 ARG A O 1
ATOM 2580 N N . SER A 1 327 ? 13.435 -8.461 -18.738 1.00 84.00 327 SER A N 1
ATOM 2581 C CA . SER A 1 327 ? 13.936 -9.555 -17.904 1.00 84.00 327 SER A CA 1
ATOM 2582 C C . SER A 1 327 ? 12.922 -10.002 -16.845 1.00 84.00 327 SER A C 1
ATOM 2584 O O . SER A 1 327 ? 12.831 -11.197 -16.568 1.00 84.00 327 SER A O 1
ATOM 2586 N N . LEU A 1 328 ? 12.107 -9.075 -16.326 1.00 81.81 328 LEU A N 1
ATOM 2587 C CA . LEU A 1 328 ? 11.027 -9.380 -15.386 1.00 81.81 328 LEU A CA 1
ATOM 2588 C C . LEU A 1 328 ? 9.938 -10.244 -16.032 1.00 81.81 328 LEU A C 1
ATOM 2590 O O . LEU A 1 328 ? 9.409 -11.127 -15.368 1.00 81.81 328 LEU A O 1
ATOM 2594 N N . GLU A 1 329 ? 9.633 -10.045 -17.321 1.00 77.62 329 GLU A N 1
ATOM 2595 C CA . GLU A 1 329 ? 8.620 -10.843 -18.039 1.00 77.62 329 GLU A CA 1
ATOM 2596 C C . GLU A 1 329 ? 9.001 -12.330 -18.166 1.00 77.62 329 GLU A C 1
ATOM 2598 O O . GLU A 1 329 ? 8.129 -13.182 -18.331 1.00 77.62 329 GLU A O 1
ATOM 2603 N N . VAL A 1 330 ? 10.299 -12.643 -18.117 1.00 72.38 330 VAL A N 1
ATOM 2604 C CA . VAL A 1 330 ? 10.840 -13.999 -18.310 1.00 72.38 330 VAL A CA 1
ATOM 2605 C C . VAL A 1 330 ? 11.101 -14.705 -16.973 1.00 72.38 330 VAL A C 1
ATOM 2607 O O . VAL A 1 330 ? 11.309 -15.919 -16.946 1.00 72.38 330 VAL A O 1
ATOM 2610 N N . ALA A 1 331 ? 11.099 -13.971 -15.859 1.00 70.12 331 ALA A N 1
ATOM 2611 C CA . ALA A 1 331 ? 11.449 -14.514 -14.556 1.00 70.12 331 ALA A CA 1
ATOM 2612 C C . ALA A 1 331 ? 10.349 -15.452 -14.011 1.00 70.12 331 ALA A C 1
ATOM 2614 O O . ALA A 1 331 ? 9.176 -15.068 -13.966 1.00 70.12 331 ALA A O 1
ATOM 2615 N N . PRO A 1 332 ? 10.700 -16.679 -13.574 1.00 62.81 332 PRO A N 1
ATOM 2616 C CA . PRO A 1 332 ? 9.750 -17.566 -12.913 1.00 62.81 332 PRO A CA 1
ATOM 2617 C C . PRO A 1 332 ? 9.267 -16.924 -11.604 1.00 62.81 332 PRO A C 1
ATOM 2619 O O . PRO A 1 332 ? 10.016 -16.213 -10.939 1.00 62.81 332 PRO A O 1
ATOM 2622 N N . ASP A 1 333 ? 7.998 -17.144 -11.259 1.00 61.97 333 ASP A N 1
ATOM 2623 C CA . ASP A 1 333 ? 7.340 -16.629 -10.046 1.00 61.97 333 ASP A CA 1
ATOM 2624 C C . ASP A 1 333 ? 7.171 -15.097 -9.949 1.00 61.97 333 ASP A C 1
ATOM 2626 O O . ASP A 1 333 ? 6.554 -14.599 -9.004 1.00 61.97 333 ASP A O 1
ATOM 2630 N N . VAL A 1 334 ? 7.601 -14.339 -10.965 1.00 58.66 334 VAL A N 1
ATOM 2631 C CA . VAL A 1 334 ? 7.303 -12.909 -11.115 1.00 58.66 334 VAL A CA 1
ATOM 2632 C C . VAL A 1 334 ? 6.180 -12.747 -12.139 1.00 58.66 334 VAL A C 1
ATOM 2634 O O . VAL A 1 334 ? 6.390 -12.728 -13.348 1.00 58.66 334 VAL A O 1
ATOM 2637 N N . MET A 1 335 ? 4.941 -12.628 -11.659 1.00 42.03 335 MET A N 1
ATOM 2638 C CA . MET A 1 335 ? 3.803 -12.298 -12.522 1.00 42.03 335 MET A CA 1
ATOM 2639 C C . MET A 1 335 ? 3.882 -10.824 -12.931 1.00 42.03 335 MET A C 1
ATOM 2641 O O . MET A 1 335 ? 3.329 -9.951 -12.260 1.00 42.03 335 MET A O 1
ATOM 2645 N N . VAL A 1 336 ? 4.540 -10.537 -14.054 1.00 45.84 336 VAL A N 1
ATOM 2646 C CA . VAL A 1 336 ? 4.427 -9.225 -14.695 1.00 45.84 336 VAL A CA 1
ATOM 2647 C C . VAL A 1 336 ? 3.038 -9.129 -15.319 1.00 45.84 336 VAL A C 1
ATOM 2649 O O . VAL A 1 336 ? 2.765 -9.668 -16.392 1.00 45.84 336 VAL A O 1
ATOM 2652 N N . GLY A 1 337 ? 2.129 -8.431 -14.640 1.00 38.41 337 GLY A N 1
ATOM 2653 C CA . GLY A 1 337 ? 0.966 -7.854 -15.303 1.00 38.41 337 GLY A CA 1
ATOM 2654 C C . GLY A 1 337 ? 1.481 -6.817 -16.293 1.00 38.41 337 GLY A C 1
ATOM 2655 O O . GLY A 1 337 ? 1.746 -5.687 -15.901 1.00 38.41 337 GLY A O 1
ATOM 2656 N N . GLY A 1 338 ? 1.713 -7.234 -17.539 1.00 27.89 338 GLY A N 1
ATOM 2657 C CA . GLY A 1 338 ? 2.359 -6.427 -18.569 1.00 27.89 338 GLY A CA 1
ATOM 2658 C C . GLY A 1 338 ? 1.677 -5.079 -18.781 1.00 27.89 338 GLY A C 1
ATOM 2659 O O . GLY A 1 338 ? 0.722 -4.972 -19.544 1.00 27.89 338 GLY A O 1
ATOM 2660 N N . CYS A 1 339 ? 2.218 -4.041 -18.153 1.00 29.00 339 CYS A N 1
ATOM 2661 C CA . CYS A 1 339 ? 2.248 -2.702 -18.713 1.00 29.00 339 CYS A CA 1
ATOM 2662 C C . CYS A 1 339 ? 3.605 -2.582 -19.396 1.00 29.00 339 CYS A C 1
ATOM 2664 O O . CYS A 1 339 ? 4.611 -2.312 -18.745 1.00 29.00 339 CYS A O 1
ATOM 2666 N N . ARG A 1 340 ? 3.646 -2.860 -20.704 1.00 24.16 340 ARG A N 1
ATOM 2667 C CA . ARG A 1 340 ? 4.795 -2.463 -21.523 1.00 24.16 340 ARG A CA 1
ATOM 2668 C C . ARG A 1 340 ? 4.922 -0.959 -21.386 1.00 24.16 340 ARG A C 1
ATOM 2670 O O . ARG A 1 340 ? 3.932 -0.307 -21.686 1.00 24.16 340 ARG A O 1
ATOM 2677 N N . PHE A 1 341 ? 6.056 -0.488 -20.870 1.00 31.58 341 PHE A N 1
ATOM 2678 C CA . PHE A 1 341 ? 6.481 0.908 -20.895 1.00 31.58 341 PHE A CA 1
ATOM 2679 C C . PHE A 1 341 ? 6.911 1.334 -22.316 1.00 31.58 341 PHE A C 1
ATOM 2681 O O . PHE A 1 341 ? 7.014 0.442 -23.187 1.00 31.58 341 PHE A O 1
#

Radius of gyration: 26.8 Å; Cα contacts (8 Å, |Δi|>4): 382; chains: 1; bounding box: 81×68×63 Å

Secondary structure (DSSP, 8-state):
----------S--------STT----GGG-S-HHHHHHHHHHHHHPBPSSTTTS-SS-TTSPPBP-EEPTTT-SEEESSHHHHHH-SSHHHHHHHHHHHHHHHHHHHTT---GGG----PPPTTPPP--SSHHHHHHHHTPPP--SHHHHHHHHHHHHHHHHHHHHHSTT-TT-GGGSSS-HHHHHHHHHTTT--------------------TTS--B--TTSSSS-EEEEEEETTEEEEEE-S-HHHHHHHHTTT--TTT-EEEE-SS-TTSEEEEEE-TTT-PEEEGGG-TTTHHHHHHHHHHHT-EEEE--SSHHHHHHHHHHHHHSTT--------